Protein AF-A0A915Q5P4-F1 (afdb_monomer)

Sequence (184 aa):
MSKKKRRGNNCIEGIVNKADTLFQEIQCLAFVDLERQLRKSVKLKDDQKICDFCVELGDEYRRIGDLHEALNYYRKGAKLAEKLEIFENAVFIHRAIAEILVNPSIQKNAEALQHGKKYLEAANGSGKIHFIQLAYHVLGWLHLQIYLNSNAKEEGLLEKAKQWCEKSLIYLSKHALDIDCDKE

InterPro domains:
  IPR011990 Tetratricopeptide-like helical domain superfamily [G3DSA:1.25.40.10] (29-180)
  IPR011990 Tetratricopeptide-like helical domain superfamily [SSF48452] (32-171)

Structure (mmCIF, N/CA/C/O backbone):
data_AF-A0A915Q5P4-F1
#
_entry.id   AF-A0A915Q5P4-F1
#
loop_
_atom_site.group_PDB
_atom_site.id
_atom_site.type_symbol
_atom_site.label_atom_id
_atom_site.label_alt_id
_atom_site.label_comp_id
_atom_site.label_asym_id
_atom_site.label_entity_id
_atom_site.label_seq_id
_atom_site.pdbx_PDB_ins_code
_atom_site.Cartn_x
_atom_site.Cartn_y
_atom_site.Cartn_z
_atom_site.occupancy
_atom_site.B_iso_or_equiv
_atom_site.auth_seq_id
_atom_site.auth_comp_id
_atom_site.auth_asym_id
_atom_site.auth_atom_id
_atom_site.pdbx_PDB_model_num
ATOM 1 N N . MET A 1 1 ? 6.187 -47.596 -30.669 1.00 41.34 1 MET A N 1
ATOM 2 C CA . MET A 1 1 ? 5.465 -47.083 -29.478 1.00 41.34 1 MET A CA 1
ATOM 3 C C . MET A 1 1 ? 5.639 -45.565 -29.362 1.00 41.34 1 MET A C 1
ATOM 5 O O . MET A 1 1 ? 6.655 -45.157 -28.834 1.00 41.34 1 MET A O 1
ATOM 9 N N . SER A 1 2 ? 4.721 -44.716 -29.862 1.00 49.00 2 SER A N 1
ATOM 10 C CA . SER A 1 2 ? 4.661 -43.282 -29.460 1.00 49.00 2 SER A CA 1
ATOM 11 C C . SER A 1 2 ? 3.385 -42.541 -29.928 1.00 49.00 2 SER A C 1
ATOM 13 O O . SER A 1 2 ? 3.448 -41.463 -30.509 1.00 49.00 2 SER A O 1
ATOM 15 N N . LYS A 1 3 ? 2.186 -43.115 -29.733 1.00 45.88 3 LYS A N 1
ATOM 16 C CA . LYS A 1 3 ? 0.905 -42.425 -30.049 1.00 45.88 3 LYS A CA 1
ATOM 17 C C . LYS A 1 3 ? 0.005 -42.148 -28.835 1.00 45.88 3 LYS A C 1
ATOM 19 O O . LYS A 1 3 ? -0.985 -41.440 -28.970 1.00 45.88 3 LYS A O 1
ATOM 24 N N . LYS A 1 4 ? 0.361 -42.633 -27.637 1.00 45.16 4 LYS A N 1
ATOM 25 C CA . LYS A 1 4 ? -0.445 -42.441 -26.413 1.00 45.16 4 LYS A CA 1
ATOM 26 C C . LYS A 1 4 ? -0.162 -41.135 -25.651 1.00 45.16 4 LYS A C 1
ATOM 28 O O . LYS A 1 4 ? -0.993 -40.742 -24.847 1.00 45.16 4 LYS A O 1
ATOM 33 N N . LYS A 1 5 ? 0.943 -40.427 -25.933 1.00 45.41 5 LYS A N 1
ATOM 34 C CA . LYS A 1 5 ? 1.342 -39.214 -25.184 1.00 45.41 5 LYS A CA 1
ATOM 35 C C . LYS A 1 5 ? 0.719 -37.903 -25.705 1.00 45.41 5 LYS A C 1
ATOM 37 O O . LYS A 1 5 ? 0.629 -36.946 -24.956 1.00 45.41 5 LYS A O 1
ATOM 42 N N . ARG A 1 6 ? 0.236 -37.861 -26.959 1.00 47.41 6 ARG A N 1
ATOM 43 C CA . ARG A 1 6 ? -0.345 -36.643 -27.577 1.00 47.41 6 ARG A CA 1
ATOM 44 C C . ARG A 1 6 ? -1.822 -36.389 -27.244 1.00 47.41 6 ARG A C 1
ATOM 46 O O . ARG A 1 6 ? -2.244 -35.245 -27.253 1.00 47.41 6 ARG A O 1
ATOM 53 N N . ARG A 1 7 ? -2.611 -37.428 -26.938 1.00 48.44 7 ARG A N 1
ATOM 54 C CA . ARG A 1 7 ? -4.044 -37.260 -26.615 1.00 48.44 7 ARG A CA 1
ATOM 55 C C . ARG A 1 7 ? -4.287 -36.670 -25.220 1.00 48.44 7 ARG A C 1
ATOM 57 O O . ARG A 1 7 ? -5.272 -35.971 -25.047 1.00 48.44 7 ARG A O 1
ATOM 64 N N . GLY A 1 8 ? -3.392 -36.922 -24.261 1.00 48.59 8 GLY A N 1
ATOM 65 C CA . GLY A 1 8 ? -3.480 -36.348 -22.912 1.00 48.59 8 GLY A CA 1
ATOM 66 C C . GLY A 1 8 ? -3.213 -34.840 -22.884 1.00 48.59 8 GLY A C 1
ATOM 67 O O . GLY A 1 8 ? -3.947 -34.115 -22.224 1.00 48.59 8 GLY A O 1
ATOM 68 N N . ASN A 1 9 ? -2.236 -34.362 -23.664 1.00 55.59 9 ASN A N 1
ATOM 69 C CA . ASN A 1 9 ? -1.881 -32.938 -23.702 1.00 55.59 9 ASN A CA 1
ATOM 70 C C . ASN A 1 9 ? -3.000 -32.061 -24.290 1.00 55.59 9 ASN A C 1
ATOM 72 O O . ASN A 1 9 ? -3.325 -31.044 -23.693 1.00 55.59 9 ASN A O 1
ATOM 76 N N . ASN A 1 10 ? -3.663 -32.492 -25.371 1.00 60.56 10 ASN A N 1
ATOM 77 C CA . ASN A 1 10 ? -4.747 -31.708 -25.984 1.00 60.56 10 ASN A CA 1
ATOM 78 C C . ASN A 1 10 ? -5.990 -31.566 -25.082 1.00 60.56 10 ASN A C 1
ATOM 80 O O . ASN A 1 10 ? -6.704 -30.571 -25.176 1.00 60.56 10 ASN A O 1
ATOM 84 N N . CYS A 1 11 ? -6.281 -32.550 -24.221 1.00 67.31 11 CYS A N 1
ATOM 85 C CA . CYS A 1 11 ? -7.391 -32.442 -23.267 1.00 67.31 11 CYS A CA 1
ATOM 86 C C . CYS A 1 11 ? -7.061 -31.492 -22.111 1.00 67.31 11 CYS A C 1
ATOM 88 O O . CYS A 1 11 ? -7.930 -30.737 -21.689 1.00 67.31 11 CYS A O 1
ATOM 90 N N . ILE A 1 12 ? -5.819 -31.515 -21.617 1.00 71.75 12 ILE A N 1
ATOM 91 C CA . ILE A 1 12 ? -5.372 -30.620 -20.543 1.00 71.75 12 ILE A CA 1
ATOM 92 C C . ILE A 1 12 ? -5.325 -29.173 -21.049 1.00 71.75 12 ILE A C 1
ATOM 94 O O . ILE A 1 12 ? -5.889 -28.301 -20.399 1.00 71.75 12 IL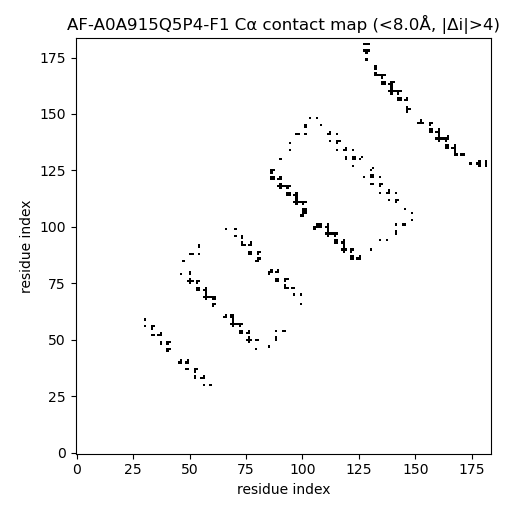E A O 1
ATOM 98 N N . GLU A 1 13 ? -4.764 -28.925 -22.237 1.00 73.00 13 GLU A N 1
ATOM 99 C CA . GLU A 1 13 ? -4.770 -27.594 -22.871 1.00 73.00 13 GLU A CA 1
ATOM 100 C C . GLU A 1 13 ? -6.193 -27.063 -23.093 1.00 73.00 13 GLU A C 1
ATOM 102 O O . GLU A 1 13 ? -6.467 -25.896 -22.828 1.00 73.00 13 GLU A O 1
ATOM 107 N N . GLY A 1 14 ? -7.133 -27.916 -23.515 1.00 73.81 14 GLY A N 1
ATOM 108 C CA . GLY A 1 14 ? -8.536 -27.523 -23.676 1.00 73.81 14 GLY A CA 1
ATOM 109 C C . GLY A 1 14 ? -9.231 -27.144 -22.361 1.00 73.81 14 GLY A C 1
ATOM 110 O O . GLY A 1 14 ? -10.060 -26.236 -22.352 1.00 73.81 14 GLY A O 1
ATOM 111 N N . ILE A 1 15 ? -8.894 -27.810 -21.252 1.00 80.06 15 ILE A N 1
ATOM 112 C CA . ILE A 1 15 ? -9.423 -27.479 -19.919 1.00 80.06 15 ILE A CA 1
ATOM 113 C C . ILE A 1 15 ? -8.808 -26.175 -19.406 1.00 80.06 15 ILE A C 1
ATOM 115 O O . ILE A 1 15 ? -9.551 -25.329 -18.919 1.00 80.06 15 ILE A O 1
ATOM 119 N N . VAL A 1 16 ? -7.491 -25.995 -19.554 1.00 77.69 16 VAL A N 1
ATOM 120 C CA . VAL A 1 16 ? -6.781 -24.767 -19.154 1.00 77.69 16 VAL A CA 1
ATOM 121 C C . VAL A 1 16 ? -7.339 -23.561 -19.906 1.00 77.69 16 VAL A C 1
ATOM 123 O O . VAL A 1 16 ? -7.820 -22.634 -19.272 1.00 77.69 16 VAL A O 1
ATOM 126 N N . ASN A 1 17 ? -7.441 -23.629 -21.236 1.00 77.62 17 ASN A N 1
ATOM 127 C CA . ASN A 1 17 ? -7.989 -22.527 -22.036 1.00 77.62 17 ASN A CA 1
ATOM 128 C C . ASN A 1 17 ? -9.435 -22.176 -21.651 1.00 77.62 17 ASN A C 1
ATOM 130 O O . ASN A 1 17 ? -9.827 -21.010 -21.649 1.00 77.62 17 ASN A O 1
ATOM 134 N N . LYS A 1 18 ? -10.253 -23.184 -21.323 1.00 79.94 18 LYS A N 1
ATOM 135 C CA . LYS A 1 18 ? -11.639 -22.963 -20.897 1.00 79.94 18 LYS A CA 1
ATOM 136 C C . LYS A 1 18 ? -11.718 -22.368 -19.488 1.00 79.94 18 LYS A C 1
ATOM 138 O O . LYS A 1 18 ? -12.589 -21.537 -19.245 1.00 79.94 18 LYS A O 1
ATOM 143 N N . ALA A 1 19 ? -10.822 -22.768 -18.588 1.00 75.94 19 ALA A N 1
ATOM 144 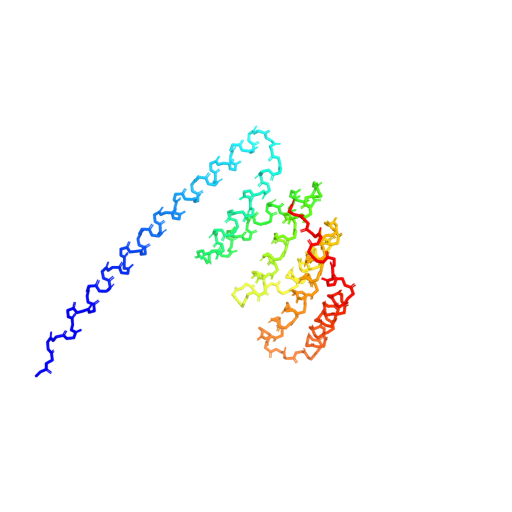C CA . ALA A 1 19 ? -10.688 -22.170 -17.265 1.00 75.94 19 ALA A CA 1
ATOM 145 C C . ALA A 1 19 ? -10.207 -20.714 -17.356 1.00 75.94 19 ALA A C 1
ATOM 147 O O . ALA A 1 19 ? -10.792 -19.858 -16.702 1.00 75.94 19 ALA A O 1
ATOM 148 N N . ASP A 1 20 ? -9.238 -20.421 -18.226 1.00 78.81 20 ASP A N 1
ATOM 149 C CA . ASP A 1 20 ? -8.736 -19.065 -18.476 1.00 78.81 20 ASP A CA 1
ATOM 150 C C . ASP A 1 20 ? -9.829 -18.158 -19.052 1.00 78.81 20 ASP A C 1
ATOM 152 O O . ASP A 1 20 ? -9.994 -17.021 -18.614 1.00 78.81 20 ASP A O 1
ATOM 156 N N . THR A 1 21 ? -10.633 -18.677 -19.986 1.00 77.19 21 THR A N 1
ATOM 157 C CA . THR A 1 21 ? -11.768 -17.936 -20.561 1.00 77.19 21 THR A CA 1
ATOM 158 C C . THR A 1 21 ? -12.823 -17.634 -19.494 1.00 77.19 21 THR A C 1
ATOM 160 O O . THR A 1 21 ? -13.264 -16.497 -19.363 1.00 77.19 21 THR A O 1
ATOM 163 N N . LEU A 1 22 ? -13.195 -18.630 -18.681 1.00 78.25 22 LEU A N 1
ATOM 164 C CA . LEU A 1 22 ? -14.165 -18.443 -17.599 1.00 78.25 22 LEU A CA 1
ATOM 165 C C . LEU A 1 22 ? -13.644 -17.469 -16.531 1.00 78.25 22 LEU A C 1
ATOM 167 O O . LEU A 1 22 ? -14.399 -16.654 -16.008 1.00 78.25 22 LEU A O 1
ATOM 171 N N . PHE A 1 23 ? -12.349 -17.533 -16.221 1.00 78.25 23 PHE A N 1
ATOM 172 C CA . PHE A 1 23 ? -11.693 -16.606 -15.307 1.00 78.25 23 PHE A CA 1
ATOM 173 C C . PHE A 1 23 ? -11.749 -15.168 -15.839 1.00 78.25 23 PHE A C 1
ATOM 175 O O . PHE A 1 23 ? -12.145 -14.263 -15.106 1.00 78.25 23 PHE A O 1
ATOM 182 N N . GLN A 1 24 ? -11.452 -14.962 -17.126 1.00 75.69 24 GLN A N 1
ATOM 183 C CA . GLN A 1 24 ? -11.570 -13.655 -17.781 1.00 75.69 24 GLN A CA 1
ATOM 184 C C . GLN A 1 24 ? -13.010 -13.122 -17.782 1.00 75.69 24 GLN A C 1
ATOM 186 O O . GLN A 1 24 ? -13.221 -11.936 -17.533 1.00 75.69 24 GLN A O 1
ATOM 191 N N . GLU A 1 25 ? -14.009 -13.977 -18.017 1.00 76.69 25 GLU A N 1
ATOM 192 C CA . GLU A 1 25 ? -15.427 -13.594 -17.976 1.00 76.69 25 GLU A CA 1
ATOM 193 C C . GLU A 1 25 ? -15.868 -13.162 -16.571 1.00 76.69 25 GLU A C 1
ATOM 195 O O . GLU A 1 25 ? -16.473 -12.099 -16.408 1.00 76.69 25 GLU A O 1
ATOM 200 N N . ILE A 1 26 ? -15.528 -13.950 -15.545 1.00 78.69 26 ILE A N 1
ATOM 201 C CA . ILE A 1 26 ? -15.833 -13.626 -14.143 1.00 78.69 26 ILE A CA 1
ATOM 202 C C . ILE A 1 26 ? -15.154 -12.315 -13.744 1.00 78.69 26 ILE A C 1
ATOM 204 O O . ILE A 1 26 ? -15.779 -11.458 -13.117 1.00 78.69 26 ILE A O 1
ATOM 208 N N . GLN A 1 27 ? -13.898 -12.126 -14.144 1.00 78.94 27 GLN A N 1
ATOM 209 C CA . GLN A 1 27 ? -13.156 -10.913 -13.836 1.00 78.94 27 GLN A CA 1
ATOM 210 C C . GLN A 1 27 ? -13.747 -9.683 -14.539 1.00 78.94 27 GLN A C 1
ATOM 212 O O . GLN A 1 27 ? -13.908 -8.638 -13.913 1.00 78.94 27 GLN A O 1
ATOM 217 N N . CYS A 1 28 ? -14.162 -9.808 -15.804 1.00 80.81 28 CYS A N 1
ATOM 218 C CA . CYS A 1 28 ? -14.855 -8.740 -16.527 1.00 80.81 28 CYS A CA 1
ATOM 219 C C . CYS A 1 28 ? -16.156 -8.321 -15.822 1.00 80.81 28 CYS A C 1
ATOM 221 O O . CYS A 1 28 ? -16.426 -7.128 -15.669 1.00 80.81 28 CYS A O 1
ATOM 223 N N . LEU A 1 29 ? -16.936 -9.288 -15.327 1.00 84.81 29 LEU A N 1
ATOM 224 C CA . LEU A 1 29 ? -18.151 -9.011 -14.558 1.00 84.81 29 LEU A CA 1
ATOM 225 C C . LEU A 1 29 ? -17.851 -8.286 -13.239 1.00 84.81 29 LEU A C 1
ATOM 227 O O . LEU A 1 29 ? -18.563 -7.337 -12.905 1.00 84.81 29 LEU A O 1
ATOM 231 N N . ALA A 1 30 ? -16.794 -8.687 -12.525 1.00 84.94 30 ALA A N 1
ATOM 232 C CA . ALA A 1 30 ? -16.366 -8.027 -11.292 1.00 84.94 30 ALA A CA 1
ATOM 233 C C . ALA A 1 30 ? -15.985 -6.557 -11.540 1.00 84.94 30 ALA A C 1
ATOM 235 O O . ALA A 1 30 ? -16.493 -5.670 -10.857 1.00 84.94 30 ALA A O 1
ATOM 236 N N . PHE A 1 31 ? -15.187 -6.276 -12.578 1.00 89.12 31 PHE A N 1
ATOM 237 C CA . PHE A 1 31 ? -14.838 -4.905 -12.971 1.00 89.12 31 PHE A CA 1
ATOM 238 C C . PHE A 1 31 ? -16.074 -4.046 -13.258 1.00 89.12 31 PHE A C 1
ATOM 240 O O . PHE A 1 31 ? -16.215 -2.946 -12.720 1.00 89.12 31 PHE A O 1
ATOM 247 N N . VAL A 1 32 ? -16.993 -4.551 -14.089 1.00 90.44 32 VAL A N 1
ATOM 248 C CA . VAL A 1 32 ? -18.209 -3.818 -14.473 1.00 90.44 32 VAL A CA 1
ATOM 249 C C . VAL A 1 32 ? -19.079 -3.509 -13.256 1.00 90.44 32 VAL A C 1
ATOM 251 O O . VAL A 1 32 ? -19.660 -2.418 -13.170 1.00 90.44 32 VAL A O 1
ATOM 254 N N . ASP A 1 33 ? -19.178 -4.447 -12.314 1.00 93.81 33 ASP A N 1
ATOM 255 C CA . ASP A 1 33 ? -19.934 -4.231 -11.091 1.00 93.81 33 ASP A CA 1
ATOM 256 C C . ASP A 1 33 ? -19.275 -3.188 -10.182 1.00 93.81 33 ASP A C 1
ATOM 258 O O . ASP A 1 33 ? -19.943 -2.228 -9.793 1.00 93.81 33 ASP A O 1
ATOM 262 N N . LEU A 1 34 ? -17.969 -3.295 -9.925 1.00 95.38 34 LEU A N 1
ATOM 263 C CA . LEU A 1 34 ? -17.223 -2.327 -9.115 1.00 95.38 34 LEU A CA 1
ATOM 264 C C . LEU A 1 34 ? -17.333 -0.905 -9.671 1.00 95.38 34 LEU A C 1
ATOM 266 O O . LEU A 1 34 ? -17.640 0.035 -8.937 1.00 95.38 34 LEU A O 1
ATOM 270 N N . GLU A 1 35 ? -17.188 -0.725 -10.985 1.00 94.38 35 GLU A N 1
ATOM 271 C CA . GLU A 1 35 ? -17.374 0.590 -11.598 1.00 94.38 35 GLU A CA 1
ATOM 272 C C . GLU A 1 35 ? -18.810 1.112 -11.458 1.00 94.38 35 GLU A C 1
ATOM 274 O O . GLU A 1 35 ? -19.046 2.312 -11.273 1.00 94.38 35 GLU A O 1
ATOM 279 N N . ARG A 1 36 ? -19.805 0.226 -11.581 1.00 96.50 36 ARG A N 1
ATOM 280 C CA . ARG A 1 36 ? -21.214 0.584 -11.389 1.00 96.50 36 ARG A CA 1
ATOM 281 C C . ARG A 1 36 ? -21.461 1.029 -9.951 1.00 96.50 36 ARG A C 1
ATOM 283 O O . ARG A 1 36 ? -22.154 2.032 -9.755 1.00 96.50 36 ARG A O 1
ATOM 290 N N . GLN A 1 37 ? -20.904 0.317 -8.975 1.00 97.12 37 GLN A N 1
ATOM 291 C CA . GLN A 1 37 ? -21.013 0.657 -7.561 1.00 97.12 37 GLN A CA 1
ATOM 292 C C . GLN A 1 37 ? -20.298 1.978 -7.251 1.00 97.12 37 GLN A C 1
ATOM 294 O O . GLN A 1 37 ? -20.916 2.865 -6.660 1.00 97.12 37 GLN A O 1
ATOM 299 N N . LEU A 1 38 ? -19.089 2.192 -7.779 1.00 96.56 38 LEU A N 1
ATOM 300 C CA . LEU A 1 38 ? -18.373 3.466 -7.689 1.00 96.56 38 LEU A CA 1
ATOM 301 C C . LEU A 1 38 ? -19.211 4.628 -8.240 1.00 96.56 38 LEU A C 1
ATOM 303 O O . LEU A 1 38 ? -19.417 5.629 -7.554 1.00 96.56 38 LEU A O 1
ATOM 307 N N . ARG A 1 39 ? -19.772 4.493 -9.451 1.00 96.62 39 ARG A N 1
ATOM 308 C CA . ARG A 1 39 ? -20.647 5.521 -10.050 1.00 96.62 39 ARG A CA 1
ATOM 309 C C . ARG A 1 39 ? -21.870 5.818 -9.183 1.00 96.62 39 ARG A C 1
ATOM 311 O O . ARG A 1 39 ? -22.308 6.968 -9.115 1.00 96.62 39 ARG A O 1
ATOM 318 N N . LYS A 1 40 ? -22.445 4.799 -8.539 1.00 97.81 40 LYS A N 1
ATOM 319 C CA . LYS A 1 40 ? -23.568 4.968 -7.610 1.00 97.81 40 LYS A CA 1
ATOM 320 C C . LYS A 1 40 ? -23.131 5.734 -6.359 1.00 97.81 40 LYS A C 1
ATOM 322 O O . LYS A 1 40 ? -23.801 6.701 -6.009 1.00 97.81 40 LYS A O 1
ATOM 327 N N . SER A 1 41 ? -22.009 5.369 -5.742 1.00 96.94 41 SER A N 1
ATOM 328 C CA . SER A 1 41 ? -21.470 6.055 -4.559 1.00 96.94 41 SER A CA 1
ATOM 329 C C . SER A 1 41 ? -21.113 7.512 -4.844 1.00 96.94 41 SER A C 1
ATOM 331 O O . SER A 1 41 ? -21.458 8.378 -4.049 1.00 96.94 41 SER A O 1
ATOM 333 N N . VAL A 1 42 ? -20.557 7.816 -6.025 1.00 96.06 42 VAL A N 1
ATOM 334 C CA . VAL A 1 42 ? -20.315 9.201 -6.480 1.00 96.06 42 VAL A CA 1
ATOM 335 C C . VAL A 1 42 ? -21.609 10.016 -6.526 1.00 96.06 42 VAL A C 1
ATOM 337 O O . VAL A 1 42 ? -21.644 11.144 -6.039 1.00 96.06 42 VAL A O 1
ATOM 340 N N . LYS A 1 43 ? -22.701 9.457 -7.066 1.00 96.81 43 LYS A N 1
ATOM 341 C CA . LYS A 1 43 ? -24.008 10.142 -7.088 1.00 96.81 43 LYS A CA 1
ATOM 342 C C . LYS A 1 43 ? -24.567 10.374 -5.685 1.00 96.81 43 LYS A C 1
ATOM 344 O O . LYS A 1 43 ? -25.224 11.386 -5.458 1.00 96.81 43 LYS A O 1
ATOM 349 N N . LEU A 1 44 ? -24.313 9.440 -4.772 1.00 97.19 44 LEU A N 1
ATOM 350 C CA . LEU A 1 44 ? -24.740 9.514 -3.376 1.00 97.19 44 LEU A CA 1
ATOM 351 C C . LEU A 1 44 ? -23.796 10.351 -2.498 1.00 97.19 44 LEU A C 1
ATOM 353 O O . LEU A 1 44 ? -24.157 10.635 -1.361 1.00 97.19 44 LEU A O 1
ATOM 357 N N . LYS A 1 45 ? -22.633 10.768 -3.023 1.00 95.38 45 LYS A N 1
ATOM 358 C CA . LYS A 1 45 ? -21.553 11.434 -2.276 1.00 95.38 45 LYS A CA 1
ATOM 359 C C . LYS A 1 45 ? -21.099 10.628 -1.049 1.00 95.38 45 LYS A C 1
ATOM 361 O O . LYS A 1 45 ? -20.806 11.190 0.001 1.00 95.38 45 LYS A O 1
ATOM 366 N N . ASP A 1 46 ? -21.086 9.304 -1.187 1.00 96.12 46 ASP A N 1
ATOM 367 C CA . ASP A 1 46 ? -20.604 8.377 -0.161 1.00 96.12 46 ASP A CA 1
ATOM 368 C C . ASP A 1 46 ? -19.083 8.238 -0.303 1.00 96.12 46 ASP A C 1
ATOM 370 O O . ASP A 1 46 ? -18.583 7.320 -0.956 1.00 96.12 46 ASP A O 1
ATOM 374 N N . ASP A 1 47 ? -18.352 9.225 0.221 1.00 93.94 47 ASP A N 1
ATOM 375 C CA . ASP A 1 47 ? -16.906 9.347 0.021 1.00 93.94 47 ASP A CA 1
ATOM 376 C C . ASP A 1 47 ? -16.115 8.153 0.584 1.00 93.94 47 ASP A C 1
ATOM 378 O O . ASP A 1 47 ? -15.111 7.759 -0.012 1.00 93.94 47 ASP A O 1
ATOM 382 N N . GLN A 1 48 ? -16.594 7.521 1.662 1.00 93.88 48 GLN A N 1
ATOM 383 C CA . GLN A 1 48 ? -15.986 6.298 2.192 1.00 93.88 48 GLN A CA 1
ATOM 384 C C . GLN A 1 48 ? -16.043 5.180 1.146 1.00 93.88 48 GLN A C 1
ATOM 386 O O . GLN A 1 48 ? -15.002 4.674 0.731 1.00 93.88 48 GLN A O 1
ATOM 391 N N . LYS A 1 49 ? -17.232 4.882 0.604 1.00 96.31 49 LYS A N 1
ATOM 392 C CA . LYS A 1 49 ? -17.364 3.845 -0.433 1.00 96.31 49 LYS A CA 1
ATOM 393 C C . LYS A 1 49 ? -16.661 4.198 -1.730 1.00 96.31 49 LYS A C 1
ATOM 395 O O . LYS A 1 49 ? -16.200 3.311 -2.440 1.00 96.31 49 LYS A O 1
ATOM 400 N N . ILE A 1 50 ? -16.603 5.480 -2.089 1.00 96.56 50 ILE A N 1
ATOM 401 C CA . ILE A 1 50 ? -15.807 5.918 -3.242 1.00 96.56 50 ILE A CA 1
ATOM 402 C C . ILE A 1 50 ? -14.341 5.536 -3.022 1.00 96.56 50 ILE A C 1
ATOM 404 O O . ILE A 1 50 ? -13.703 5.044 -3.954 1.00 96.56 50 ILE A O 1
ATOM 408 N N . CYS A 1 51 ? -13.819 5.740 -1.810 1.00 96.62 51 CYS A N 1
ATOM 409 C CA . CYS A 1 51 ? -12.466 5.340 -1.457 1.00 96.62 51 CYS A CA 1
ATOM 410 C C . CYS A 1 51 ? -12.296 3.816 -1.522 1.00 96.62 51 CYS A C 1
ATOM 412 O O . CYS A 1 51 ? -11.385 3.356 -2.210 1.00 96.62 51 CYS A O 1
ATOM 414 N N . ASP A 1 52 ? -13.199 3.051 -0.901 1.00 96.94 52 ASP A N 1
ATOM 415 C CA . ASP A 1 52 ? -13.176 1.580 -0.887 1.00 96.94 52 ASP A CA 1
ATOM 416 C C . ASP A 1 52 ? -13.146 1.010 -2.314 1.00 96.94 52 ASP A C 1
ATOM 418 O O . ASP A 1 52 ? -12.228 0.275 -2.680 1.00 96.94 52 ASP A O 1
ATOM 422 N N . PHE A 1 53 ? -14.054 1.460 -3.188 1.00 97.62 53 PHE A N 1
ATOM 423 C CA . PHE A 1 53 ? -14.086 1.004 -4.580 1.00 97.62 53 PHE A CA 1
ATOM 424 C C . PHE A 1 53 ? -12.863 1.437 -5.394 1.00 97.62 53 PHE A C 1
ATOM 426 O O . PHE A 1 53 ? -12.489 0.748 -6.343 1.00 97.62 53 PHE A O 1
ATOM 433 N N . CYS A 1 54 ? -12.209 2.553 -5.053 1.00 97.81 54 CYS A N 1
ATOM 434 C CA . CYS A 1 54 ? -10.930 2.902 -5.674 1.00 97.81 54 CYS A CA 1
ATOM 435 C C . CYS A 1 54 ? -9.817 1.921 -5.280 1.00 97.81 54 CYS A C 1
ATOM 437 O O . CYS A 1 54 ? -8.963 1.626 -6.115 1.00 97.81 54 CYS A O 1
ATOM 439 N N . VAL A 1 55 ? -9.813 1.417 -4.041 1.00 97.69 55 VAL A N 1
ATOM 440 C CA . VAL A 1 55 ? -8.863 0.378 -3.610 1.00 97.69 55 VAL A CA 1
ATOM 441 C C . VAL A 1 55 ? -9.134 -0.921 -4.356 1.00 97.69 55 VAL A C 1
ATOM 443 O O . VAL A 1 55 ? -8.223 -1.454 -4.985 1.00 97.69 55 VAL A O 1
ATOM 446 N N . GLU A 1 56 ? -10.388 -1.376 -4.361 1.00 97.06 56 GLU A N 1
ATOM 447 C CA . GLU A 1 56 ? -10.782 -2.644 -4.984 1.00 97.06 56 GLU A CA 1
ATOM 448 C C . GLU A 1 56 ? -10.507 -2.663 -6.493 1.00 97.06 56 GLU A C 1
ATOM 450 O O . GLU A 1 56 ? -9.918 -3.617 -7.004 1.00 97.06 56 GLU A O 1
ATOM 455 N N . LEU A 1 57 ? -10.851 -1.587 -7.213 1.00 97.31 57 LEU A N 1
ATOM 456 C CA . LEU A 1 57 ? -10.522 -1.462 -8.637 1.00 97.31 57 LEU A CA 1
ATOM 457 C C . LEU A 1 57 ? -9.009 -1.422 -8.863 1.00 97.31 57 LEU A C 1
ATOM 459 O O . LEU A 1 57 ? -8.517 -2.063 -9.789 1.00 97.31 57 LEU A O 1
ATOM 463 N N . GLY A 1 58 ? -8.263 -0.709 -8.013 1.00 97.56 58 GLY A N 1
ATOM 464 C CA . GLY A 1 58 ? -6.803 -0.698 -8.067 1.00 97.56 58 GLY A CA 1
ATOM 465 C C . GLY A 1 58 ? -6.208 -2.102 -7.922 1.00 97.56 58 GLY A C 1
ATOM 466 O O . GLY A 1 58 ? -5.334 -2.483 -8.703 1.00 97.56 58 GLY A O 1
ATOM 467 N N . ASP A 1 59 ? -6.724 -2.897 -6.980 1.00 96.56 59 ASP A N 1
ATOM 468 C CA . ASP A 1 59 ? -6.312 -4.286 -6.774 1.00 96.56 59 ASP A CA 1
ATOM 469 C C . ASP A 1 59 ? -6.677 -5.188 -7.959 1.00 96.56 59 ASP A C 1
ATOM 471 O O . ASP A 1 59 ? -5.869 -6.034 -8.345 1.00 96.56 59 ASP A O 1
ATOM 475 N N . GLU A 1 60 ? -7.848 -5.000 -8.576 1.00 94.94 60 GLU A N 1
ATOM 476 C CA . GLU A 1 60 ? -8.225 -5.746 -9.782 1.00 94.94 60 GLU A CA 1
ATOM 477 C C . GLU A 1 60 ? -7.307 -5.436 -10.968 1.00 94.94 60 GLU A C 1
ATOM 479 O O . GLU A 1 60 ? -6.791 -6.360 -11.602 1.00 94.94 60 GLU A O 1
ATOM 484 N N . TYR A 1 61 ? -7.020 -4.158 -11.237 1.00 95.31 61 TYR A N 1
ATOM 485 C CA . TYR A 1 61 ? -6.073 -3.785 -12.293 1.00 95.31 61 TYR A CA 1
ATOM 486 C C . TYR A 1 61 ? -4.664 -4.312 -12.007 1.00 95.31 61 TYR A C 1
ATOM 488 O O . TYR A 1 61 ? -3.987 -4.817 -12.907 1.00 95.31 61 TYR A O 1
ATOM 496 N N . ARG A 1 62 ? -4.238 -4.288 -10.737 1.00 95.44 62 ARG A N 1
ATOM 497 C CA . ARG A 1 62 ? -2.958 -4.866 -10.317 1.00 95.44 62 ARG A CA 1
ATOM 498 C C . ARG A 1 62 ? -2.913 -6.378 -10.562 1.00 95.44 62 ARG A C 1
ATOM 500 O O . ARG A 1 62 ? -1.894 -6.862 -11.049 1.00 95.44 62 ARG A O 1
ATOM 507 N N . ARG A 1 63 ? -3.996 -7.117 -10.280 1.00 92.31 63 ARG A N 1
ATOM 508 C CA . ARG A 1 63 ? -4.096 -8.573 -10.521 1.00 92.31 63 ARG A CA 1
ATOM 509 C C . ARG A 1 63 ? -3.934 -8.946 -11.993 1.00 92.31 63 ARG A C 1
ATOM 511 O O . ARG A 1 63 ? -3.279 -9.943 -12.280 1.00 92.31 63 ARG A O 1
ATOM 518 N N . ILE A 1 64 ? -4.492 -8.157 -12.912 1.00 91.44 64 ILE A N 1
ATOM 519 C CA . ILE A 1 64 ? -4.359 -8.403 -14.3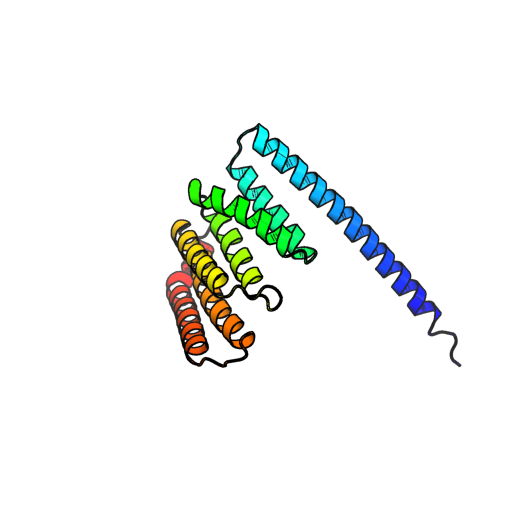61 1.00 91.44 64 ILE A CA 1
ATOM 520 C C . ILE A 1 64 ? -3.061 -7.846 -14.960 1.00 91.44 64 ILE A C 1
ATOM 522 O O . ILE A 1 64 ? -2.822 -7.990 -16.156 1.00 91.44 64 ILE A O 1
ATOM 526 N N . GLY A 1 65 ? -2.217 -7.212 -14.141 1.00 92.94 65 GLY A N 1
ATOM 527 C CA . GLY A 1 65 ? -0.929 -6.663 -14.557 1.00 92.94 65 GLY A CA 1
ATOM 528 C C . GLY A 1 65 ? -0.994 -5.272 -15.192 1.00 92.94 65 GLY A C 1
ATOM 529 O O . GLY A 1 65 ? 0.049 -4.754 -15.593 1.00 92.94 65 GLY A O 1
ATOM 530 N N . ASP A 1 66 ? -2.164 -4.628 -15.246 1.00 95.81 66 ASP A N 1
ATOM 531 C CA . ASP A 1 66 ? -2.277 -3.234 -15.685 1.00 95.81 66 ASP A CA 1
ATOM 532 C C . ASP A 1 66 ? -1.918 -2.289 -14.531 1.00 95.81 66 ASP A C 1
ATOM 534 O O . ASP A 1 66 ? -2.752 -1.726 -13.817 1.00 95.81 66 ASP A O 1
ATOM 538 N N . LEU A 1 67 ? -0.611 -2.133 -14.332 1.00 97.44 67 LEU A N 1
ATOM 539 C CA . LEU A 1 67 ? -0.062 -1.312 -13.259 1.00 97.44 67 LEU A CA 1
ATOM 540 C C . LEU A 1 67 ? -0.396 0.180 -13.425 1.00 97.44 67 LEU A C 1
ATOM 542 O O . LEU A 1 67 ? -0.409 0.915 -12.436 1.00 97.44 67 LEU A O 1
ATOM 546 N N . HIS A 1 68 ? -0.664 0.648 -14.648 1.00 97.56 68 HIS A N 1
ATOM 547 C CA . HIS A 1 68 ? -0.965 2.054 -14.905 1.00 97.56 68 HIS A CA 1
ATOM 548 C C . HIS A 1 68 ? -2.380 2.415 -14.459 1.00 97.56 68 HIS A C 1
ATOM 550 O O . HIS A 1 68 ? -2.546 3.410 -13.743 1.00 97.56 68 HIS A O 1
ATOM 556 N N . GLU A 1 69 ? -3.377 1.597 -14.802 1.00 96.88 69 GLU A N 1
ATOM 557 C CA . GLU A 1 69 ? -4.737 1.805 -14.303 1.00 96.88 69 GLU A CA 1
ATOM 558 C C . GLU A 1 69 ? -4.849 1.517 -12.805 1.00 96.88 69 GLU A C 1
ATOM 560 O O . GLU A 1 69 ? -5.510 2.274 -12.090 1.00 96.88 69 GLU A O 1
ATOM 565 N N . ALA A 1 70 ? -4.104 0.537 -12.280 1.00 98.31 70 ALA A N 1
ATOM 566 C CA . ALA A 1 70 ? -4.016 0.328 -10.835 1.00 98.31 70 ALA A CA 1
ATOM 567 C C . ALA A 1 70 ? -3.577 1.616 -10.111 1.00 98.31 70 ALA A C 1
ATOM 569 O O . ALA A 1 70 ? -4.261 2.109 -9.210 1.00 98.31 70 ALA A O 1
ATOM 570 N N . LEU A 1 71 ? -2.481 2.238 -10.567 1.00 98.69 71 LEU A N 1
ATOM 571 C CA . LEU A 1 71 ? -2.006 3.520 -10.033 1.00 98.69 71 LEU A CA 1
ATOM 572 C C . LEU A 1 71 ? -3.026 4.655 -10.202 1.00 98.69 71 LEU A C 1
ATOM 574 O O . LEU A 1 71 ? -3.087 5.540 -9.347 1.00 98.69 71 LEU A O 1
ATOM 578 N N . ASN A 1 72 ? -3.802 4.670 -11.288 1.00 98.31 72 ASN A N 1
ATOM 579 C CA . ASN A 1 72 ? -4.836 5.677 -11.524 1.00 98.31 72 ASN A CA 1
ATOM 580 C C . ASN A 1 72 ? -5.916 5.625 -10.433 1.00 98.31 72 ASN A C 1
ATOM 582 O O . ASN A 1 72 ? -6.215 6.646 -9.806 1.00 98.31 72 ASN A O 1
ATOM 586 N N . TYR A 1 73 ? -6.457 4.437 -10.160 1.00 98.38 73 TYR A N 1
ATOM 587 C CA . TYR A 1 73 ? -7.472 4.242 -9.125 1.00 98.38 73 TYR A CA 1
ATOM 588 C C . TYR A 1 73 ? -6.925 4.476 -7.719 1.00 98.38 73 TYR A C 1
ATOM 590 O O . TYR A 1 73 ? -7.503 5.268 -6.970 1.00 98.38 73 TYR A O 1
ATOM 598 N N . TYR A 1 74 ? -5.755 3.924 -7.391 1.00 98.69 74 TYR A N 1
ATOM 599 C CA . TYR A 1 74 ? -5.127 4.176 -6.096 1.00 98.69 74 TYR A CA 1
ATOM 600 C C . TYR A 1 74 ? -4.857 5.667 -5.856 1.00 98.69 74 TYR A C 1
ATOM 602 O O . TYR A 1 74 ? -5.092 6.158 -4.759 1.00 98.69 74 TYR A O 1
ATOM 610 N N . ARG A 1 75 ? -4.427 6.439 -6.865 1.00 98.56 75 ARG A N 1
ATOM 611 C CA . ARG A 1 75 ? -4.219 7.894 -6.713 1.00 98.56 75 ARG A CA 1
ATOM 612 C C . ARG A 1 75 ? -5.518 8.667 -6.498 1.00 98.56 75 ARG A C 1
ATOM 614 O O . ARG A 1 75 ? -5.499 9.678 -5.794 1.00 98.56 75 ARG A O 1
ATOM 621 N N . LYS A 1 76 ? -6.631 8.234 -7.101 1.00 97.44 76 LYS A N 1
ATOM 622 C CA . LYS A 1 76 ? -7.958 8.814 -6.829 1.00 97.44 76 LYS A CA 1
ATOM 623 C C . LYS A 1 76 ? -8.363 8.541 -5.380 1.00 97.44 76 LYS A C 1
ATOM 625 O O . LYS A 1 76 ? -8.711 9.486 -4.676 1.00 97.44 76 LYS A O 1
ATOM 630 N N . GLY A 1 77 ? -8.220 7.291 -4.932 1.00 97.94 77 GLY A N 1
ATOM 631 C CA . GLY A 1 77 ? -8.476 6.888 -3.550 1.00 97.94 77 GLY A CA 1
ATOM 632 C C . GLY A 1 77 ? -7.593 7.633 -2.547 1.00 97.94 77 GLY A C 1
ATOM 633 O O . GLY A 1 77 ? -8.113 8.171 -1.578 1.00 97.94 77 GLY A O 1
ATOM 634 N N . ALA A 1 78 ? -6.287 7.756 -2.819 1.00 98.25 78 ALA A N 1
ATOM 635 C CA . ALA A 1 78 ? -5.314 8.421 -1.947 1.00 98.25 78 ALA A CA 1
ATOM 636 C C . ALA A 1 78 ? -5.724 9.859 -1.628 1.00 98.25 78 ALA A C 1
ATOM 638 O O . ALA A 1 78 ? -5.749 10.254 -0.470 1.00 98.25 78 ALA A O 1
ATOM 639 N N . LYS A 1 79 ? -6.095 10.637 -2.655 1.00 97.19 79 LYS A N 1
ATOM 640 C CA . LYS A 1 79 ? -6.526 12.032 -2.479 1.00 97.19 79 LYS A CA 1
ATOM 641 C C . LYS A 1 79 ? -7.737 12.145 -1.559 1.00 97.19 79 LYS A C 1
ATOM 643 O O . LYS A 1 79 ? -7.841 13.109 -0.809 1.00 97.19 79 LYS A O 1
ATOM 648 N N . LEU A 1 80 ? -8.664 11.194 -1.658 1.00 97.25 80 LEU A N 1
ATOM 649 C CA . LEU A 1 80 ? -9.871 11.182 -0.845 1.00 97.25 80 LEU A CA 1
ATOM 650 C C . LEU A 1 80 ? -9.574 10.724 0.586 1.00 97.25 80 LEU A C 1
ATOM 652 O O . LEU A 1 80 ? -9.987 11.397 1.524 1.00 97.25 80 LEU A O 1
ATOM 656 N N . ALA A 1 81 ? -8.799 9.648 0.736 1.00 97.62 81 ALA A N 1
ATOM 657 C CA . ALA A 1 81 ? -8.385 9.111 2.027 1.00 97.62 81 ALA A CA 1
ATOM 658 C C . ALA A 1 81 ? -7.576 10.130 2.837 1.00 97.62 81 ALA A C 1
ATOM 660 O O . ALA A 1 81 ? -7.866 10.340 4.007 1.00 97.62 81 ALA A O 1
ATOM 661 N N . GLU A 1 82 ? -6.616 10.816 2.207 1.00 96.69 82 GLU A N 1
ATOM 662 C CA . GLU A 1 82 ? -5.824 11.877 2.842 1.00 96.69 82 GLU A CA 1
ATOM 663 C C . GLU A 1 82 ? -6.705 13.061 3.261 1.00 96.69 82 GLU A C 1
ATOM 665 O O . GLU A 1 82 ? -6.549 13.596 4.352 1.00 96.69 82 GLU A O 1
ATOM 670 N N . LYS A 1 83 ? -7.656 13.469 2.410 1.00 96.44 83 LYS A N 1
ATOM 671 C CA . LYS A 1 83 ? -8.550 14.600 2.697 1.00 96.44 83 LYS A CA 1
ATOM 672 C C . LYS A 1 83 ? -9.502 14.320 3.863 1.00 96.44 83 LYS A C 1
ATOM 674 O O . LYS A 1 83 ? -9.876 15.255 4.566 1.00 96.44 83 LYS A O 1
ATOM 679 N N . LEU A 1 84 ? -9.955 13.078 3.995 1.00 96.38 84 LEU A N 1
ATOM 680 C CA . LEU A 1 84 ? -10.977 12.665 4.959 1.00 96.38 84 LEU A CA 1
ATOM 681 C C . LEU A 1 84 ? -10.405 11.897 6.154 1.00 96.38 84 LEU A C 1
ATOM 683 O O . LEU A 1 84 ? -11.177 11.418 6.975 1.00 96.38 84 LEU A O 1
ATOM 687 N N . GLU A 1 85 ? -9.079 11.769 6.232 1.00 96.19 85 GLU A N 1
ATOM 688 C CA . GLU A 1 85 ? -8.373 11.032 7.287 1.00 96.19 85 GLU A CA 1
ATOM 689 C C . GLU A 1 85 ? -8.841 9.569 7.421 1.00 96.19 85 GLU A C 1
ATOM 691 O O . GLU A 1 85 ? -8.898 8.993 8.506 1.00 96.19 85 GLU A O 1
ATOM 696 N N . ILE A 1 86 ? -9.146 8.932 6.285 1.00 95.88 86 ILE A N 1
ATOM 697 C CA . ILE A 1 86 ? -9.523 7.514 6.216 1.00 95.88 86 ILE A CA 1
ATOM 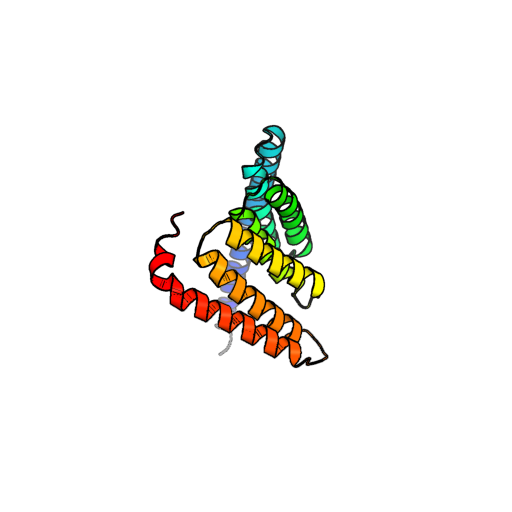698 C C . ILE A 1 86 ? -8.239 6.675 6.242 1.00 95.88 86 ILE A C 1
ATOM 700 O O . ILE A 1 86 ? -7.733 6.221 5.208 1.00 95.88 86 ILE A O 1
ATOM 704 N N . PHE A 1 87 ? -7.663 6.526 7.436 1.00 96.38 87 PHE A N 1
ATOM 705 C CA . PHE A 1 87 ? -6.321 5.968 7.615 1.00 96.38 87 PHE A CA 1
ATOM 706 C C . PHE A 1 87 ? -6.168 4.536 7.095 1.00 96.38 87 PHE A C 1
ATOM 708 O O . PHE A 1 87 ? -5.126 4.213 6.529 1.00 96.38 87 PHE A O 1
ATOM 715 N N . GLU A 1 88 ? -7.190 3.690 7.222 1.00 94.44 88 GLU A N 1
ATOM 716 C CA . GLU A 1 88 ? -7.114 2.297 6.763 1.00 94.44 88 GLU A CA 1
ATOM 717 C C . GLU A 1 88 ? -6.991 2.204 5.241 1.00 94.44 88 GLU A C 1
ATOM 719 O O . GLU A 1 88 ? -6.059 1.584 4.725 1.00 94.44 88 GLU A O 1
ATOM 724 N N . ASN A 1 89 ? -7.850 2.909 4.499 1.00 96.69 89 ASN A N 1
ATOM 725 C CA . ASN A 1 89 ? -7.720 2.998 3.048 1.00 96.69 89 ASN A CA 1
ATOM 726 C C . ASN A 1 89 ? -6.371 3.611 2.656 1.00 96.69 89 ASN A C 1
ATOM 728 O O . ASN A 1 89 ? -5.701 3.090 1.765 1.00 96.69 89 ASN A O 1
ATOM 732 N N . ALA A 1 90 ? -5.932 4.680 3.331 1.00 98.12 90 ALA A N 1
ATOM 733 C CA . ALA A 1 90 ? -4.635 5.300 3.059 1.00 98.12 90 ALA A CA 1
ATOM 734 C C . ALA A 1 90 ? -3.463 4.318 3.253 1.00 98.12 90 ALA A C 1
ATOM 736 O O . ALA A 1 90 ? -2.537 4.311 2.437 1.00 98.12 90 ALA A O 1
ATOM 737 N N . VAL A 1 91 ? -3.525 3.448 4.270 1.00 98.06 91 VAL A N 1
ATOM 738 C CA . VAL A 1 91 ? -2.554 2.368 4.500 1.00 98.06 91 VAL A CA 1
ATOM 739 C C . VAL A 1 91 ? -2.476 1.432 3.294 1.00 98.06 91 VAL A C 1
ATOM 741 O O . VAL A 1 91 ? -1.390 1.255 2.729 1.00 98.06 91 VAL A O 1
ATOM 744 N N . PHE A 1 92 ? -3.607 0.869 2.861 1.00 97.75 92 PHE A N 1
ATOM 745 C CA . PHE A 1 92 ? -3.633 -0.068 1.733 1.00 97.75 92 PHE A CA 1
ATOM 746 C C . PHE A 1 92 ? -3.163 0.594 0.434 1.00 97.75 92 PHE A C 1
ATOM 748 O O . PHE A 1 92 ? -2.324 0.051 -0.290 1.00 97.75 92 PHE A O 1
ATOM 755 N N . ILE A 1 93 ? -3.642 1.811 0.175 1.00 98.62 93 ILE A N 1
ATOM 756 C CA . ILE A 1 93 ? -3.363 2.573 -1.042 1.00 98.62 93 ILE A CA 1
ATOM 757 C C . ILE A 1 93 ? -1.885 2.936 -1.151 1.00 98.62 93 ILE A C 1
ATOM 759 O O . ILE A 1 93 ? -1.257 2.701 -2.185 1.00 98.62 93 ILE A O 1
ATOM 763 N N . HIS A 1 94 ? -1.305 3.535 -0.111 1.00 98.81 94 HIS A N 1
ATOM 764 C CA . HIS A 1 94 ? 0.078 3.998 -0.179 1.00 98.81 94 HIS A CA 1
ATOM 765 C C . HIS A 1 94 ? 1.075 2.850 -0.228 1.00 98.81 94 HIS A C 1
ATOM 767 O O . HIS A 1 94 ? 2.069 2.955 -0.952 1.00 98.81 94 HIS A O 1
ATO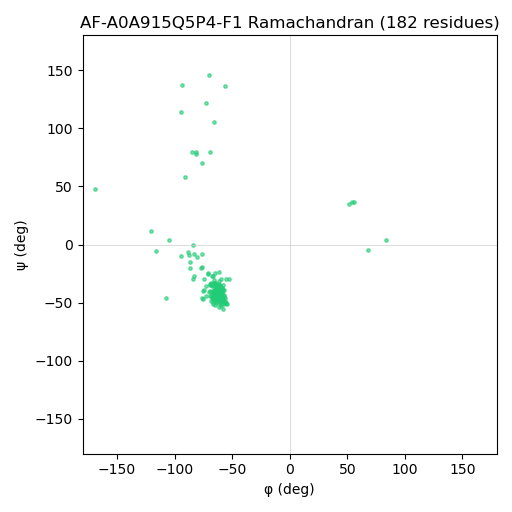M 773 N N . ARG A 1 95 ? 0.780 1.737 0.452 1.00 98.62 95 ARG A N 1
ATOM 774 C CA . ARG A 1 95 ? 1.552 0.506 0.304 1.00 98.62 95 ARG A CA 1
ATOM 775 C C . ARG A 1 95 ? 1.519 0.010 -1.144 1.00 98.62 95 ARG A C 1
ATOM 777 O O . ARG A 1 95 ? 2.580 -0.174 -1.737 1.00 98.62 95 ARG A O 1
ATOM 784 N N . ALA A 1 96 ? 0.329 -0.145 -1.729 1.00 98.62 96 ALA A N 1
ATOM 785 C CA . ALA A 1 96 ? 0.181 -0.657 -3.091 1.00 98.62 96 ALA A CA 1
ATOM 786 C C . ALA A 1 96 ? 0.867 0.245 -4.130 1.00 98.62 96 ALA A C 1
ATOM 788 O O . ALA A 1 96 ? 1.580 -0.246 -5.006 1.00 98.62 96 ALA A O 1
ATOM 789 N N . ILE A 1 97 ? 0.725 1.570 -4.007 1.00 98.81 97 ILE A N 1
ATOM 790 C CA . ILE A 1 97 ? 1.421 2.517 -4.884 1.00 98.81 97 ILE A CA 1
ATOM 791 C C . ILE A 1 97 ? 2.940 2.360 -4.748 1.00 98.81 97 ILE A C 1
ATOM 793 O O . ILE A 1 97 ? 3.625 2.272 -5.764 1.00 98.81 97 ILE A O 1
ATOM 797 N N . ALA A 1 98 ? 3.484 2.309 -3.528 1.00 98.69 98 ALA A N 1
ATOM 798 C CA . ALA A 1 98 ? 4.926 2.180 -3.331 1.00 98.69 98 ALA A CA 1
ATOM 799 C C . ALA A 1 98 ? 5.486 0.881 -3.943 1.00 98.69 98 ALA A C 1
ATOM 801 O O . ALA A 1 98 ? 6.508 0.919 -4.629 1.00 98.69 98 ALA A O 1
ATOM 802 N N . GLU A 1 99 ? 4.784 -0.241 -3.753 1.00 98.19 99 GLU A N 1
ATOM 803 C CA . GLU A 1 99 ? 5.123 -1.543 -4.343 1.00 98.19 99 GLU A CA 1
ATOM 804 C C . GLU A 1 99 ? 5.111 -1.509 -5.880 1.00 98.19 99 GLU A C 1
ATOM 806 O O . GLU A 1 99 ? 6.013 -2.051 -6.519 1.00 98.19 99 GLU A O 1
ATOM 811 N N . ILE A 1 100 ? 4.131 -0.840 -6.497 1.00 98.44 100 ILE A N 1
ATOM 812 C CA . ILE A 1 100 ? 4.079 -0.705 -7.959 1.00 98.44 100 ILE A CA 1
ATOM 813 C C . ILE A 1 100 ? 5.198 0.206 -8.469 1.00 98.44 100 ILE A C 1
ATOM 815 O O . ILE A 1 100 ? 5.846 -0.103 -9.466 1.00 98.44 100 ILE A O 1
ATOM 819 N N . LEU A 1 101 ? 5.434 1.343 -7.813 1.00 98.44 101 LEU A N 1
ATOM 820 C CA . LEU A 1 101 ? 6.392 2.339 -8.293 1.00 98.44 101 LEU A CA 1
ATOM 821 C C . LEU A 1 101 ? 7.842 1.846 -8.238 1.00 98.44 101 LEU A C 1
ATOM 823 O O . LEU A 1 101 ? 8.653 2.305 -9.043 1.00 98.44 101 LEU A O 1
ATOM 827 N N . VAL A 1 102 ? 8.165 0.920 -7.328 1.00 96.94 102 VAL A N 1
ATOM 828 C CA . VAL A 1 102 ? 9.498 0.301 -7.252 1.00 96.94 102 VAL A CA 1
ATOM 829 C C . VAL A 1 102 ? 9.699 -0.826 -8.273 1.00 96.94 102 VAL A C 1
ATOM 831 O O . VAL A 1 102 ? 10.827 -1.278 -8.460 1.00 96.94 102 VAL A O 1
ATOM 834 N N . ASN A 1 103 ? 8.638 -1.277 -8.954 1.00 95.50 103 ASN A N 1
ATOM 835 C CA . ASN A 1 103 ? 8.728 -2.313 -9.983 1.00 95.50 103 ASN A CA 1
ATOM 836 C C . ASN A 1 103 ? 9.733 -1.905 -11.084 1.00 95.50 103 ASN A C 1
ATOM 838 O O . ASN A 1 103 ? 9.672 -0.759 -11.538 1.00 95.50 103 ASN A O 1
ATOM 842 N N . PRO A 1 104 ? 10.613 -2.808 -11.565 1.00 92.94 104 PRO A N 1
ATOM 843 C CA . PRO A 1 104 ? 11.579 -2.508 -12.625 1.00 92.94 104 PRO A CA 1
ATOM 844 C C . PRO A 1 104 ? 10.989 -1.902 -13.905 1.00 92.94 104 PRO A C 1
ATOM 846 O O . PRO A 1 104 ? 11.678 -1.142 -14.578 1.00 92.94 104 PRO A O 1
ATOM 849 N N . SER A 1 105 ? 9.733 -2.208 -14.252 1.00 93.81 105 SER A N 1
ATOM 850 C CA . SER A 1 105 ? 9.077 -1.637 -15.436 1.00 93.81 105 SER A CA 1
ATOM 851 C C . SER A 1 105 ? 8.610 -0.188 -15.245 1.00 93.81 105 SER A C 1
ATOM 853 O O . SER A 1 105 ? 8.365 0.502 -16.231 1.00 93.81 105 SER A O 1
ATOM 855 N N . ILE A 1 106 ? 8.471 0.275 -13.997 1.00 95.31 106 ILE A N 1
ATOM 856 C CA . ILE A 1 106 ? 8.007 1.627 -13.646 1.00 95.31 106 ILE A CA 1
ATOM 857 C C . ILE A 1 106 ? 9.164 2.493 -13.127 1.00 95.31 106 ILE A C 1
ATOM 859 O O . ILE A 1 106 ? 9.298 3.645 -13.534 1.00 95.31 106 ILE A O 1
ATOM 863 N N . GLN A 1 107 ? 9.989 1.945 -12.230 1.00 93.00 107 GLN A N 1
ATOM 864 C CA . GLN A 1 107 ? 11.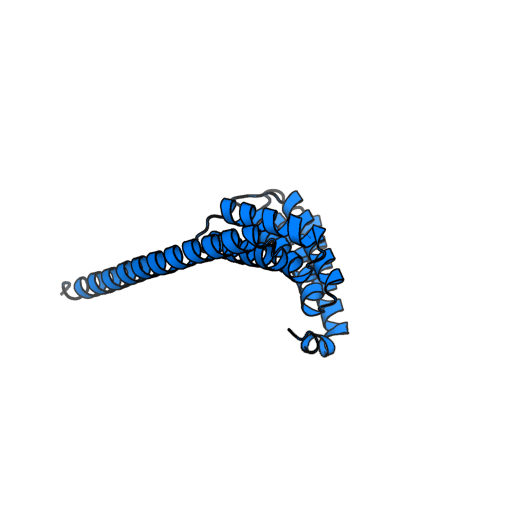246 2.500 -11.709 1.00 93.00 107 GLN A CA 1
ATOM 865 C C . GLN A 1 107 ? 11.164 3.942 -11.165 1.00 93.00 107 GLN A C 1
ATOM 867 O O . GLN A 1 107 ? 12.112 4.727 -11.231 1.00 93.00 107 GLN A O 1
ATOM 872 N N . LYS A 1 108 ? 10.032 4.304 -10.554 1.00 96.56 108 LYS A N 1
ATOM 873 C CA . LYS A 1 108 ? 9.792 5.616 -9.931 1.00 96.56 108 LYS A CA 1
ATOM 874 C C . LYS A 1 108 ? 10.195 5.611 -8.454 1.00 96.56 108 LYS A C 1
ATOM 876 O O . LYS A 1 108 ? 9.398 5.907 -7.566 1.00 96.56 108 LYS A O 1
ATOM 881 N N . ASN A 1 109 ? 11.460 5.292 -8.191 1.00 95.19 109 ASN A N 1
ATOM 882 C CA . ASN A 1 109 ? 11.989 4.998 -6.850 1.00 95.19 109 ASN A CA 1
ATOM 883 C C . ASN A 1 109 ? 11.790 6.132 -5.824 1.00 95.19 109 ASN A C 1
ATOM 885 O O . ASN A 1 109 ? 11.472 5.873 -4.664 1.00 95.19 109 ASN A O 1
ATOM 889 N N . ALA A 1 110 ? 11.944 7.394 -6.238 1.00 96.00 110 ALA A N 1
ATOM 890 C CA . ALA A 1 110 ? 11.738 8.540 -5.348 1.00 96.00 110 ALA A CA 1
ATOM 891 C C . ALA A 1 110 ? 10.266 8.680 -4.916 1.00 96.00 110 ALA A C 1
ATOM 893 O O . ALA A 1 110 ? 9.984 8.857 -3.730 1.00 96.00 110 ALA A O 1
ATOM 894 N N . GLU A 1 111 ? 9.332 8.534 -5.863 1.00 98.00 111 GLU A N 1
ATOM 895 C CA . GLU A 1 111 ? 7.892 8.526 -5.577 1.00 98.00 111 GLU A CA 1
ATOM 896 C C . GLU A 1 111 ? 7.516 7.301 -4.717 1.00 98.00 111 GLU A C 1
ATOM 898 O O . GLU A 1 111 ? 6.719 7.426 -3.788 1.00 98.00 111 GLU A O 1
ATOM 903 N N . ALA A 1 112 ? 8.130 6.135 -4.960 1.00 98.25 112 ALA A N 1
ATOM 904 C CA . ALA A 1 112 ? 7.907 4.926 -4.163 1.00 98.25 112 ALA A CA 1
ATOM 905 C C . ALA A 1 112 ? 8.257 5.142 -2.681 1.00 98.25 112 ALA A C 1
ATOM 907 O O . ALA A 1 112 ? 7.452 4.840 -1.802 1.00 98.25 112 ALA A O 1
ATOM 908 N N . LEU A 1 113 ? 9.421 5.736 -2.390 1.00 98.12 113 LEU A N 1
ATOM 909 C CA . LEU A 1 113 ? 9.822 6.064 -1.017 1.00 98.12 113 LEU A CA 1
ATOM 910 C C . LEU A 1 113 ? 8.930 7.137 -0.383 1.00 98.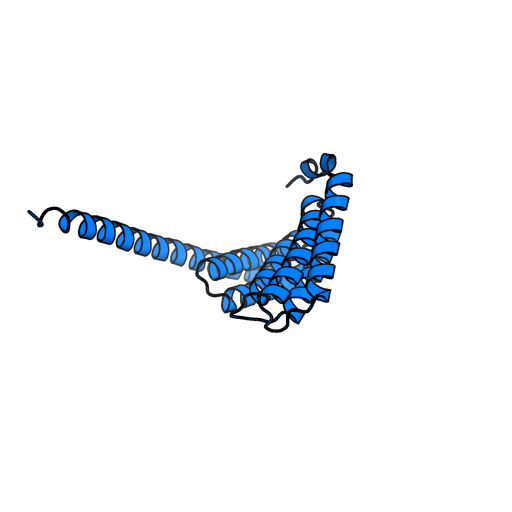12 113 LEU A C 1
ATOM 912 O O . LEU A 1 113 ? 8.677 7.083 0.820 1.00 98.12 113 LEU A O 1
ATOM 916 N N . GLN A 1 114 ? 8.438 8.102 -1.165 1.00 98.56 114 GLN A N 1
ATOM 917 C CA . GLN A 1 114 ? 7.466 9.080 -0.673 1.00 98.56 114 GLN A CA 1
ATOM 918 C C . GLN A 1 114 ? 6.166 8.391 -0.246 1.00 98.56 114 GLN A C 1
ATOM 920 O O . GLN A 1 114 ? 5.670 8.648 0.848 1.00 98.56 114 GLN A O 1
ATOM 925 N N . HIS A 1 115 ? 5.648 7.476 -1.065 1.00 98.69 115 HIS A N 1
ATOM 926 C CA . HIS A 1 115 ? 4.466 6.694 -0.718 1.00 98.69 115 HIS A CA 1
ATOM 927 C C . HIS A 1 115 ? 4.715 5.728 0.448 1.00 98.69 115 HIS A C 1
ATOM 929 O O . HIS A 1 115 ? 3.848 5.597 1.302 1.00 98.69 115 HIS A O 1
ATOM 935 N N . GLY A 1 116 ? 5.912 5.149 0.578 1.00 98.62 116 GLY A N 1
ATOM 936 C CA . GLY A 1 116 ? 6.289 4.372 1.763 1.00 98.62 116 GLY A CA 1
ATOM 937 C C . GLY A 1 116 ? 6.241 5.191 3.062 1.00 98.62 116 GLY A C 1
ATOM 938 O O . GLY A 1 116 ? 5.802 4.689 4.094 1.00 98.62 116 GLY A O 1
ATOM 939 N N . LYS A 1 117 ? 6.635 6.473 3.021 1.00 98.69 117 LYS A N 1
ATOM 940 C CA . LYS A 1 117 ? 6.504 7.380 4.177 1.00 98.69 117 LYS A CA 1
ATOM 941 C C . LYS A 1 117 ? 5.046 7.705 4.486 1.00 98.69 117 LYS A C 1
ATOM 943 O O . LYS A 1 117 ? 4.653 7.607 5.641 1.00 98.69 117 LYS A O 1
ATOM 948 N N . LYS A 1 118 ? 4.242 8.004 3.462 1.00 98.69 118 LYS A N 1
ATOM 949 C CA . LYS A 1 118 ? 2.798 8.226 3.629 1.00 98.69 118 LYS A CA 1
ATOM 950 C C . LYS A 1 118 ? 2.073 6.993 4.172 1.00 98.69 118 LYS A C 1
ATOM 952 O O . LYS A 1 118 ? 1.158 7.126 4.974 1.00 98.69 118 LYS A O 1
ATOM 957 N N . TYR A 1 119 ? 2.505 5.790 3.786 1.00 98.69 119 TYR A N 1
ATOM 958 C CA . TYR A 1 119 ? 2.018 4.550 4.386 1.00 98.69 119 TYR A CA 1
ATOM 959 C C . TYR A 1 119 ? 2.319 4.520 5.892 1.00 98.69 119 TYR A C 1
ATOM 961 O O . TYR A 1 119 ? 1.410 4.300 6.686 1.00 98.69 119 TYR A O 1
ATOM 969 N N . LEU A 1 120 ? 3.555 4.813 6.306 1.00 98.69 120 LEU A N 1
ATOM 970 C CA . LEU A 1 120 ? 3.897 4.894 7.730 1.00 98.69 120 LEU A CA 1
ATOM 971 C C . LEU A 1 120 ? 3.095 5.981 8.471 1.00 98.69 120 LEU A C 1
ATOM 973 O O . LEU A 1 120 ? 2.674 5.758 9.602 1.00 98.69 120 LEU A O 1
ATOM 977 N N . GLU A 1 121 ? 2.866 7.142 7.859 1.00 98.56 121 GLU A N 1
ATOM 978 C CA . GLU A 1 121 ? 2.029 8.211 8.424 1.00 98.56 121 GLU A CA 1
ATOM 979 C C . GLU A 1 121 ? 0.586 7.736 8.646 1.00 98.56 121 GLU A C 1
ATOM 981 O O . GLU A 1 121 ? 0.070 7.858 9.755 1.00 98.56 121 GLU A O 1
ATOM 986 N N . ALA A 1 122 ? -0.030 7.114 7.637 1.00 98.19 122 ALA A N 1
ATOM 987 C CA . ALA A 1 122 ? -1.375 6.555 7.740 1.00 98.19 122 ALA A CA 1
ATOM 988 C C . ALA A 1 122 ? -1.458 5.416 8.770 1.00 98.19 122 ALA A C 1
ATOM 990 O O . ALA A 1 122 ? -2.402 5.358 9.554 1.00 98.19 122 ALA A O 1
ATOM 991 N N . ALA A 1 123 ? -0.446 4.546 8.824 1.00 97.75 123 ALA A N 1
ATOM 992 C CA . ALA A 1 123 ? -0.364 3.478 9.813 1.00 97.75 123 ALA A CA 1
ATOM 993 C C . ALA A 1 123 ? -0.335 4.039 11.242 1.00 97.75 123 ALA A C 1
ATOM 995 O O . ALA A 1 123 ? -1.099 3.587 12.091 1.00 97.75 123 ALA A O 1
ATOM 996 N N . ASN A 1 124 ? 0.473 5.074 11.493 1.00 97.31 124 ASN A N 1
ATOM 997 C CA . ASN A 1 124 ? 0.473 5.761 12.786 1.00 97.31 124 ASN A CA 1
ATOM 998 C C . ASN A 1 124 ? -0.880 6.425 13.083 1.00 97.31 124 ASN A C 1
ATOM 1000 O O . ASN A 1 124 ? -1.354 6.334 14.211 1.00 97.31 124 ASN A O 1
ATOM 1004 N N . GLY A 1 125 ? -1.511 7.048 12.082 1.00 96.94 125 GLY A N 1
ATOM 1005 C CA . GLY A 1 125 ? -2.839 7.656 12.218 1.00 96.94 125 GLY A CA 1
ATOM 1006 C C . GLY A 1 125 ? -3.936 6.648 12.571 1.00 96.94 125 GLY A C 1
ATOM 1007 O O . GLY A 1 125 ? -4.827 6.962 13.353 1.00 96.94 125 GLY A O 1
ATOM 1008 N N . SER A 1 126 ? -3.838 5.415 12.065 1.00 95.38 126 SER A N 1
ATOM 1009 C CA . SER A 1 126 ? -4.779 4.338 12.399 1.00 95.38 126 SER A CA 1
ATOM 1010 C C . SER A 1 126 ? -4.640 3.820 13.835 1.00 95.38 126 SER A C 1
ATOM 1012 O O . SER A 1 126 ? -5.573 3.227 14.365 1.00 95.38 126 SER A O 1
ATOM 1014 N N . GLY A 1 127 ? -3.459 3.974 14.446 1.00 93.75 127 GLY A N 1
ATOM 1015 C CA . GLY A 1 127 ? -3.123 3.371 15.737 1.00 93.75 127 GLY A CA 1
ATOM 1016 C C . GLY A 1 127 ? -2.988 1.841 15.731 1.00 93.75 127 GLY A C 1
ATOM 1017 O O . GLY A 1 127 ? -2.587 1.288 16.752 1.00 93.75 127 GLY A O 1
ATOM 1018 N N . LYS A 1 128 ? -3.270 1.162 14.606 1.00 93.50 128 LYS A N 1
ATOM 1019 C CA . LYS A 1 128 ? -3.193 -0.299 14.486 1.00 93.50 128 LYS A CA 1
ATOM 1020 C C . LYS A 1 128 ? -1.732 -0.751 14.456 1.00 93.50 128 LYS A C 1
ATOM 1022 O O . LYS A 1 128 ? -0.942 -0.361 13.587 1.00 93.50 128 LYS A O 1
ATOM 1027 N N . ILE A 1 129 ? -1.368 -1.596 15.408 1.00 94.38 129 ILE A N 1
ATOM 1028 C CA . ILE A 1 129 ? 0.010 -2.019 15.676 1.00 94.38 129 ILE A CA 1
ATOM 1029 C C . ILE A 1 129 ? 0.576 -2.809 14.500 1.00 94.38 129 ILE A C 1
ATOM 1031 O O . ILE A 1 129 ? 1.711 -2.561 14.074 1.00 94.38 129 ILE A O 1
ATOM 1035 N N . HIS A 1 130 ? -0.216 -3.711 13.917 1.00 92.94 130 HIS A N 1
ATOM 1036 C CA . HIS A 1 130 ? 0.217 -4.483 12.755 1.00 92.94 130 HIS A CA 1
ATOM 1037 C C . HIS A 1 130 ? 0.494 -3.589 11.537 1.00 92.94 130 HIS A C 1
ATOM 1039 O O . HIS A 1 130 ? 1.456 -3.834 10.806 1.00 92.94 130 HIS A O 1
ATOM 1045 N N . PHE A 1 131 ? -0.274 -2.511 11.331 1.00 95.69 131 PHE A N 1
ATOM 1046 C CA . PHE A 1 131 ? -0.005 -1.567 10.245 1.00 95.69 131 PHE A CA 1
ATOM 1047 C C . PHE A 1 131 ? 1.310 -0.821 10.446 1.00 95.69 131 PHE A C 1
ATOM 1049 O O . PHE A 1 131 ? 2.075 -0.682 9.489 1.00 95.69 131 PHE A O 1
ATOM 1056 N N . ILE A 1 132 ? 1.606 -0.373 11.669 1.00 97.06 132 ILE A N 1
ATOM 1057 C CA . ILE A 1 132 ? 2.845 0.358 11.974 1.00 97.06 132 ILE A CA 1
ATOM 1058 C C . ILE A 1 132 ? 4.062 -0.559 11.810 1.00 97.06 132 ILE A C 1
ATOM 1060 O O . ILE A 1 132 ? 5.043 -0.195 11.152 1.00 97.06 132 ILE A O 1
ATOM 1064 N N . GLN A 1 133 ? 3.985 -1.780 12.346 1.00 96.19 133 GLN A N 1
ATOM 1065 C CA . GLN A 1 133 ? 5.037 -2.785 12.201 1.00 96.19 133 GLN A CA 1
ATOM 1066 C C . GLN A 1 133 ? 5.328 -3.088 10.726 1.00 96.19 133 GLN A C 1
ATOM 1068 O O . GLN A 1 133 ? 6.496 -3.099 10.306 1.00 96.19 133 GLN A O 1
ATOM 1073 N N . LEU A 1 134 ? 4.270 -3.310 9.943 1.00 96.44 134 LEU A N 1
ATOM 1074 C CA . LEU A 1 134 ? 4.368 -3.639 8.529 1.00 96.44 134 LEU A CA 1
ATOM 1075 C C . LEU A 1 134 ? 4.874 -2.454 7.700 1.00 96.44 134 LEU A C 1
ATOM 1077 O O . LEU A 1 134 ? 5.650 -2.659 6.768 1.00 96.44 134 LEU A O 1
ATOM 1081 N N . ALA A 1 135 ? 4.547 -1.215 8.071 1.00 98.38 135 ALA A N 1
ATOM 1082 C CA . ALA A 1 135 ? 5.091 -0.025 7.421 1.00 98.38 135 ALA A CA 1
ATOM 1083 C C . ALA A 1 135 ? 6.614 0.076 7.561 1.00 98.38 135 ALA A C 1
ATOM 1085 O O . ALA A 1 135 ? 7.305 0.362 6.578 1.00 98.38 135 ALA A O 1
ATOM 1086 N N . TYR A 1 136 ? 7.168 -0.238 8.738 1.00 98.56 136 TYR A N 1
ATOM 1087 C CA . TYR A 1 136 ? 8.621 -0.340 8.898 1.00 98.56 136 TYR A CA 1
ATOM 1088 C C . TYR A 1 136 ? 9.225 -1.435 8.019 1.00 98.56 136 TYR A C 1
ATOM 1090 O O . TYR A 1 136 ? 10.243 -1.203 7.367 1.00 98.56 136 TYR A O 1
ATOM 1098 N N . HIS A 1 137 ? 8.585 -2.604 7.958 1.00 98.12 137 HIS A N 1
ATOM 1099 C CA . HIS A 1 137 ? 9.045 -3.694 7.103 1.00 98.12 137 HIS A CA 1
ATOM 1100 C C . HIS A 1 137 ? 9.052 -3.289 5.619 1.00 98.12 137 HIS A C 1
ATOM 1102 O O . HIS A 1 137 ? 10.066 -3.455 4.941 1.00 98.12 137 HIS A O 1
ATOM 1108 N N . VAL A 1 138 ? 7.958 -2.700 5.126 1.00 98.25 138 VAL A N 1
ATOM 1109 C CA . VAL A 1 138 ? 7.818 -2.276 3.726 1.00 98.25 138 VAL A CA 1
ATOM 1110 C C . VAL A 1 138 ? 8.829 -1.190 3.367 1.00 98.25 138 VAL A C 1
ATOM 1112 O O . VAL A 1 138 ? 9.410 -1.249 2.291 1.00 98.25 138 VAL A O 1
ATOM 1115 N N . LEU A 1 139 ? 9.117 -0.237 4.256 1.00 98.62 139 LEU A N 1
ATOM 1116 C CA . LEU A 1 139 ? 10.176 0.752 4.019 1.00 98.62 139 LEU A CA 1
ATOM 1117 C C . LEU A 1 139 ? 11.560 0.103 3.874 1.00 98.62 139 LEU A C 1
ATOM 1119 O O . LEU A 1 139 ? 12.330 0.493 2.993 1.00 98.62 139 LEU A O 1
ATOM 1123 N N . GLY A 1 140 ? 11.862 -0.912 4.687 1.00 98.19 140 GLY A N 1
ATOM 1124 C CA . GLY A 1 140 ? 13.087 -1.699 4.546 1.00 98.19 140 GLY A CA 1
ATOM 1125 C C . GLY A 1 140 ? 13.138 -2.451 3.218 1.00 98.19 140 GLY A C 1
ATOM 1126 O O . GLY A 1 140 ? 14.123 -2.358 2.482 1.00 98.19 140 GLY A O 1
ATOM 1127 N N . TRP A 1 141 ? 12.039 -3.119 2.869 1.00 98.19 141 TRP A N 1
ATOM 1128 C CA . TRP A 1 141 ? 11.885 -3.812 1.594 1.00 98.19 141 TRP A CA 1
ATOM 1129 C C . TRP A 1 141 ? 12.021 -2.867 0.393 1.00 98.19 141 TRP A C 1
ATOM 1131 O O . TRP A 1 141 ? 12.728 -3.209 -0.548 1.00 98.19 141 TRP A O 1
ATOM 1141 N N . LEU A 1 142 ? 11.448 -1.658 0.429 1.00 97.88 142 LEU A N 1
ATOM 1142 C CA . LEU A 1 142 ? 11.572 -0.668 -0.647 1.00 97.88 142 LEU A CA 1
ATOM 1143 C C . LEU A 1 142 ? 13.031 -0.281 -0.889 1.00 97.88 142 LEU A C 1
ATOM 1145 O O . LEU A 1 142 ? 13.479 -0.269 -2.031 1.00 97.88 142 LEU A O 1
ATOM 1149 N N . HIS A 1 143 ? 13.795 -0.001 0.169 1.00 97.12 143 HIS A N 1
ATOM 1150 C CA . HIS A 1 143 ? 15.219 0.305 0.029 1.00 97.12 143 HIS A CA 1
ATOM 1151 C C . HIS A 1 143 ? 16.008 -0.863 -0.576 1.00 97.12 143 HIS A C 1
ATOM 1153 O O . HIS A 1 143 ? 16.850 -0.641 -1.449 1.00 97.12 143 HIS A O 1
ATOM 1159 N N . LEU A 1 144 ? 15.698 -2.098 -0.170 1.00 95.69 144 LEU A N 1
ATOM 1160 C CA . LEU A 1 144 ? 16.291 -3.298 -0.755 1.00 95.69 144 LEU A CA 1
ATOM 1161 C C . LEU A 1 144 ? 15.901 -3.466 -2.232 1.00 95.69 144 LEU A C 1
ATOM 1163 O O . LEU A 1 144 ? 16.769 -3.729 -3.056 1.00 95.69 144 LEU A O 1
ATOM 1167 N N . GLN A 1 145 ? 14.631 -3.281 -2.592 1.00 95.94 145 GLN A N 1
ATOM 1168 C CA . GLN A 1 145 ? 14.175 -3.380 -3.982 1.00 95.94 145 GLN A CA 1
ATOM 1169 C C . GLN A 1 145 ? 14.822 -2.323 -4.870 1.00 95.94 145 GLN A C 1
ATOM 1171 O O . GLN A 1 145 ? 15.294 -2.643 -5.955 1.00 95.94 145 GLN A O 1
ATOM 1176 N N . ILE A 1 146 ? 14.915 -1.079 -4.397 1.00 95.06 146 ILE A N 1
ATOM 1177 C CA . ILE A 1 146 ? 15.608 -0.012 -5.125 1.00 95.06 146 ILE A CA 1
ATOM 1178 C C . ILE A 1 146 ? 17.065 -0.407 -5.360 1.00 95.06 146 ILE A C 1
ATOM 1180 O O . ILE A 1 146 ? 17.545 -0.256 -6.479 1.00 95.06 146 ILE A O 1
ATOM 1184 N N . TYR A 1 147 ? 17.752 -0.948 -4.350 1.00 94.06 147 TYR A N 1
ATOM 1185 C CA . TYR A 1 147 ? 19.118 -1.446 -4.506 1.00 94.06 147 TYR A CA 1
ATOM 1186 C C . TYR A 1 147 ? 19.211 -2.556 -5.562 1.00 94.06 147 TYR A C 1
ATOM 1188 O O . TYR A 1 147 ? 20.058 -2.483 -6.447 1.00 94.06 147 TYR A O 1
ATOM 1196 N N . LEU A 1 148 ? 18.327 -3.557 -5.500 1.00 92.94 148 LEU A N 1
ATOM 1197 C CA . LEU A 1 148 ? 18.318 -4.686 -6.437 1.00 92.94 148 LEU A CA 1
ATOM 1198 C C . LEU A 1 148 ? 18.005 -4.258 -7.878 1.00 92.94 148 LEU A C 1
ATOM 1200 O O . LEU A 1 148 ? 18.547 -4.837 -8.815 1.00 92.94 148 LEU A O 1
ATOM 1204 N N . ASN A 1 149 ? 17.169 -3.231 -8.046 1.00 91.56 149 ASN A N 1
ATOM 1205 C CA . ASN A 1 149 ? 16.756 -2.702 -9.347 1.00 91.56 149 ASN A CA 1
ATOM 1206 C C . ASN A 1 149 ? 17.709 -1.618 -9.883 1.00 91.56 149 ASN A C 1
ATOM 1208 O O . ASN A 1 149 ? 17.528 -1.142 -11.006 1.00 91.56 149 ASN A O 1
ATOM 1212 N N . SER A 1 150 ? 18.691 -1.186 -9.087 1.00 84.94 150 SER A N 1
ATOM 1213 C CA . SER A 1 150 ? 19.672 -0.172 -9.475 1.00 84.94 150 SER A CA 1
ATOM 1214 C C . SER A 1 150 ? 20.929 -0.823 -10.040 1.00 84.94 150 SER A C 1
ATOM 1216 O O . SER A 1 150 ? 21.477 -1.766 -9.476 1.00 84.94 150 SER A O 1
ATOM 1218 N N . ASN A 1 151 ? 21.451 -0.263 -11.131 1.00 73.06 151 ASN A N 1
ATOM 1219 C CA . ASN A 1 151 ? 22.724 -0.714 -11.706 1.00 73.06 151 ASN A CA 1
ATOM 1220 C C . ASN A 1 151 ? 23.928 -0.321 -10.829 1.00 73.06 151 ASN A C 1
ATOM 1222 O O . ASN A 1 151 ? 24.969 -0.976 -10.868 1.00 73.06 151 ASN A O 1
ATOM 1226 N N . ALA A 1 152 ? 23.785 0.742 -10.032 1.00 63.81 152 ALA A N 1
ATOM 1227 C CA . ALA A 1 152 ? 24.765 1.175 -9.046 1.00 63.81 152 ALA A CA 1
ATOM 1228 C C . ALA A 1 152 ? 24.398 0.584 -7.678 1.00 63.81 152 ALA A C 1
ATOM 1230 O O . ALA A 1 152 ? 23.362 0.910 -7.101 1.00 63.81 152 ALA A O 1
ATOM 1231 N N . LYS A 1 153 ? 25.251 -0.305 -7.165 1.00 67.44 153 LYS A N 1
ATOM 1232 C CA . LYS A 1 153 ? 25.085 -0.961 -5.862 1.00 67.44 153 LYS A CA 1
ATOM 1233 C C . LYS A 1 153 ? 25.433 -0.002 -4.722 1.00 67.44 153 LYS A C 1
ATOM 1235 O O . LYS A 1 153 ? 26.453 -0.164 -4.061 1.00 67.44 153 LYS A O 1
ATOM 1240 N N . GLU A 1 154 ? 24.597 1.007 -4.506 1.00 76.56 154 GLU A N 1
ATOM 1241 C CA . GLU A 1 154 ? 24.769 1.972 -3.419 1.00 76.56 154 GLU A CA 1
ATOM 1242 C C . GLU A 1 154 ? 24.606 1.286 -2.052 1.00 76.56 154 GLU A C 1
ATOM 1244 O O . GLU A 1 154 ? 23.492 0.986 -1.620 1.00 76.56 154 GLU A O 1
ATOM 1249 N N . GLU A 1 155 ? 25.714 1.059 -1.341 1.00 76.75 155 GLU A N 1
ATOM 1250 C CA . GLU A 1 155 ? 25.721 0.414 -0.014 1.00 76.75 155 GLU A CA 1
ATOM 1251 C C . GLU A 1 155 ? 24.811 1.125 1.002 1.00 76.75 155 GLU A C 1
ATOM 1253 O O . GLU A 1 155 ? 24.201 0.484 1.860 1.00 76.75 155 GLU A O 1
ATOM 1258 N N . GLY A 1 156 ? 24.624 2.441 0.854 1.00 90.25 156 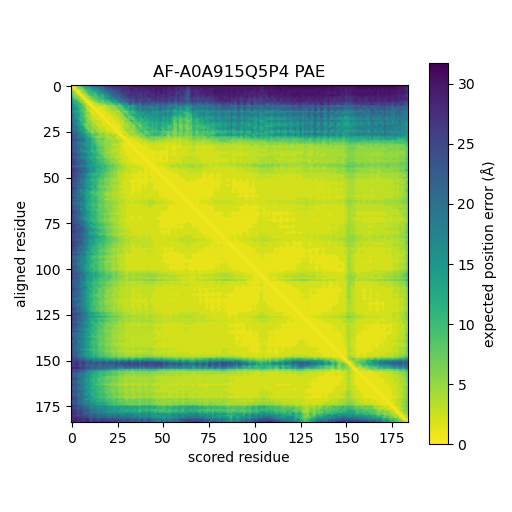GLY A N 1
ATOM 1259 C CA . GLY A 1 156 ? 23.728 3.229 1.702 1.00 90.25 156 GLY A CA 1
ATOM 1260 C C . GLY A 1 156 ? 22.254 2.809 1.633 1.00 90.25 156 GLY A C 1
ATOM 1261 O O . GLY A 1 156 ? 21.509 3.063 2.580 1.00 90.25 156 GLY A O 1
ATOM 1262 N N . LEU A 1 157 ? 21.809 2.158 0.551 1.00 91.50 157 LEU A N 1
ATOM 1263 C CA . LEU A 1 157 ? 20.450 1.613 0.458 1.00 91.50 157 LEU A CA 1
ATOM 1264 C C . LEU A 1 157 ? 20.291 0.342 1.292 1.00 91.50 157 LEU A C 1
ATOM 1266 O O . LEU A 1 157 ? 19.273 0.194 1.963 1.00 91.50 157 LEU A O 1
ATOM 1270 N N . LEU A 1 158 ? 21.292 -0.541 1.300 1.00 93.56 158 LEU A N 1
ATOM 1271 C CA . LEU A 1 158 ? 21.261 -1.754 2.120 1.00 93.56 158 LEU A CA 1
ATOM 1272 C C . LEU A 1 158 ? 21.304 -1.424 3.610 1.00 93.56 158 LEU A C 1
ATOM 1274 O O . LEU A 1 158 ? 20.558 -2.014 4.390 1.00 93.56 158 LEU A O 1
ATOM 1278 N N . GLU A 1 159 ? 22.114 -0.439 3.997 1.00 95.38 159 GLU A N 1
ATOM 1279 C CA . GLU A 1 159 ? 22.167 0.018 5.385 1.00 95.38 159 GLU A CA 1
ATOM 1280 C C . GLU A 1 159 ? 20.819 0.612 5.825 1.00 95.38 159 GLU A C 1
ATOM 1282 O O . GLU A 1 159 ? 20.290 0.255 6.876 1.00 95.38 159 GLU A O 1
ATOM 1287 N N . LYS A 1 160 ? 20.178 1.433 4.982 1.00 96.12 160 LYS A N 1
ATOM 1288 C CA . LYS A 1 160 ? 18.814 1.924 5.252 1.00 96.12 160 LYS A CA 1
ATOM 1289 C C . LYS A 1 160 ? 17.793 0.790 5.320 1.00 96.12 160 LYS A C 1
ATOM 1291 O O . LYS A 1 160 ? 16.931 0.810 6.196 1.00 96.12 160 LYS A O 1
ATOM 1296 N N . ALA A 1 161 ? 17.878 -0.188 4.417 1.00 97.12 161 ALA A N 1
ATOM 1297 C CA . ALA A 1 161 ? 16.992 -1.347 4.416 1.00 97.12 161 ALA A CA 1
ATOM 1298 C C . ALA A 1 161 ? 17.083 -2.105 5.748 1.00 97.12 161 ALA A C 1
ATOM 1300 O O . ALA A 1 161 ? 16.064 -2.350 6.394 1.00 97.12 161 ALA A O 1
ATOM 1301 N N . LYS A 1 162 ? 18.312 -2.386 6.197 1.00 97.50 162 LYS A N 1
ATOM 1302 C CA . LYS A 1 162 ? 18.596 -3.016 7.487 1.00 97.50 162 LYS A CA 1
ATOM 1303 C C . LYS A 1 162 ? 18.007 -2.217 8.650 1.00 97.50 162 LYS A C 1
ATOM 1305 O O . LYS A 1 162 ? 17.257 -2.784 9.438 1.00 97.50 162 LYS A O 1
ATOM 1310 N N . GLN A 1 163 ? 18.272 -0.913 8.723 1.00 98.25 163 GLN A N 1
ATOM 1311 C CA . GLN A 1 163 ? 17.778 -0.054 9.807 1.00 98.25 163 GLN A CA 1
ATOM 1312 C C . GLN A 1 163 ? 16.246 -0.064 9.922 1.00 98.25 163 GLN A C 1
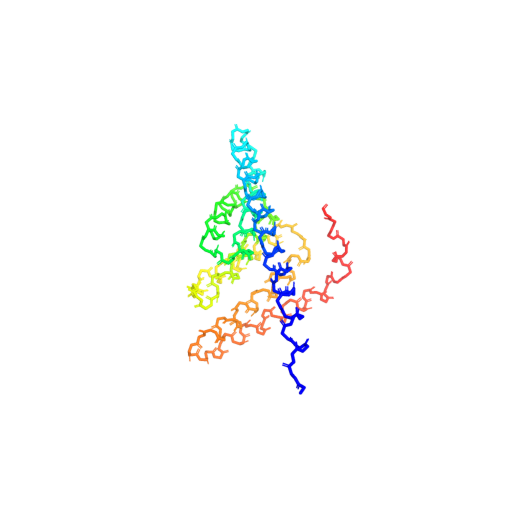ATOM 1314 O O . GLN A 1 163 ? 15.697 -0.061 11.025 1.00 98.25 163 GLN A O 1
ATOM 1319 N N . TRP A 1 164 ? 15.526 -0.083 8.798 1.00 98.44 164 TRP A N 1
ATOM 1320 C CA . TRP A 1 164 ? 14.064 -0.187 8.808 1.00 98.44 164 TRP A CA 1
ATOM 1321 C C . TRP A 1 164 ? 13.568 -1.568 9.247 1.00 98.44 164 TRP A C 1
ATOM 1323 O O . TRP A 1 164 ? 12.629 -1.649 10.041 1.00 98.44 164 TRP A O 1
ATOM 1333 N N . CYS A 1 165 ? 14.218 -2.645 8.802 1.00 98.06 165 CYS A N 1
ATOM 1334 C CA . CYS A 1 165 ? 13.914 -3.995 9.278 1.00 98.06 165 CYS A CA 1
ATOM 1335 C C . CYS A 1 165 ? 14.145 -4.125 10.792 1.00 98.06 165 CYS A C 1
ATOM 1337 O O . CYS A 1 165 ? 13.302 -4.674 11.496 1.00 98.06 165 CYS A O 1
ATOM 1339 N N . GLU A 1 166 ? 15.234 -3.561 11.317 1.00 98.38 166 GLU A N 1
ATOM 1340 C CA . GLU A 1 166 ? 15.514 -3.530 12.756 1.00 98.38 166 GLU A CA 1
ATOM 1341 C C . GLU A 1 166 ? 14.440 -2.758 13.527 1.00 98.38 166 GLU A C 1
ATOM 1343 O O . GLU A 1 166 ? 13.947 -3.251 14.540 1.00 98.38 166 GLU A O 1
ATOM 1348 N N . LYS A 1 167 ? 13.998 -1.595 13.026 1.00 98.12 167 LYS A N 1
ATOM 1349 C CA . LYS A 1 167 ? 12.862 -0.863 13.615 1.00 98.12 167 LYS A CA 1
ATOM 1350 C C . LYS A 1 167 ? 11.598 -1.713 13.660 1.00 98.12 167 LYS A C 1
ATOM 1352 O O . LYS A 1 167 ? 10.920 -1.724 14.682 1.00 98.12 167 LYS A O 1
ATOM 1357 N N . SER A 1 168 ? 11.305 -2.438 12.581 1.00 97.56 168 SER A N 1
ATOM 1358 C CA . SER A 1 168 ? 10.153 -3.336 12.508 1.00 97.56 168 SER A CA 1
ATOM 1359 C C . SER A 1 168 ? 10.218 -4.434 13.578 1.00 97.56 168 SER A C 1
ATOM 1361 O O . SER A 1 168 ? 9.247 -4.644 14.301 1.00 97.56 168 SER A O 1
ATOM 1363 N N . LEU A 1 169 ? 11.382 -5.070 13.751 1.00 96.31 169 LEU A N 1
ATOM 1364 C CA . LEU A 1 169 ? 11.597 -6.114 14.760 1.00 96.31 169 LEU A CA 1
ATOM 1365 C C . LEU A 1 169 ? 11.551 -5.574 16.195 1.00 96.31 169 LEU A C 1
ATOM 1367 O O . LEU A 1 169 ? 10.959 -6.204 17.072 1.00 96.31 169 LEU A O 1
ATOM 1371 N N . ILE A 1 170 ? 12.146 -4.403 16.442 1.00 97.38 170 ILE A N 1
ATOM 1372 C CA . ILE A 1 170 ? 12.107 -3.736 17.750 1.00 97.38 170 ILE A CA 1
ATOM 1373 C C . ILE A 1 170 ? 10.668 -3.364 18.108 1.00 97.38 170 ILE A C 1
ATOM 1375 O O . ILE A 1 170 ? 10.256 -3.556 19.250 1.00 97.38 170 ILE A O 1
ATOM 1379 N N . TYR A 1 171 ? 9.907 -2.837 17.147 1.00 95.75 171 TYR A N 1
ATOM 1380 C CA . TYR A 1 171 ? 8.507 -2.485 17.351 1.00 95.75 171 TYR A CA 1
ATOM 1381 C C . TYR A 1 171 ? 7.665 -3.730 17.651 1.00 95.75 171 TYR A C 1
ATOM 1383 O O . TYR A 1 171 ? 6.974 -3.762 18.666 1.00 95.75 171 TYR A O 1
ATOM 1391 N N . LEU A 1 172 ? 7.811 -4.791 16.848 1.00 92.50 172 LEU A N 1
ATOM 1392 C CA . LEU A 1 172 ? 7.134 -6.068 17.081 1.00 92.50 172 LEU A CA 1
ATOM 1393 C C . LEU A 1 172 ? 7.456 -6.631 18.471 1.00 92.50 172 LEU A C 1
ATOM 1395 O O . LEU A 1 172 ? 6.550 -6.995 19.203 1.00 92.50 172 LEU A O 1
ATOM 1399 N N . SER A 1 173 ? 8.727 -6.631 18.877 1.00 93.06 173 SER A N 1
ATOM 1400 C CA . SER A 1 173 ? 9.144 -7.139 20.194 1.00 93.06 173 SER A CA 1
ATOM 1401 C C . SER A 1 173 ? 8.493 -6.395 21.366 1.00 93.06 173 SER A C 1
ATOM 1403 O O . SER A 1 173 ? 8.296 -6.981 22.426 1.00 93.06 173 SER A O 1
ATOM 1405 N N . LYS A 1 174 ? 8.168 -5.107 21.193 1.00 94.44 174 LYS A N 1
ATOM 1406 C CA . LYS A 1 174 ? 7.526 -4.278 22.226 1.00 94.44 174 LYS A CA 1
ATOM 1407 C C . LYS A 1 174 ? 6.009 -4.435 22.273 1.00 94.44 174 LYS A C 1
ATOM 1409 O O . LYS A 1 174 ? 5.437 -4.272 23.341 1.00 94.44 174 LYS A O 1
ATOM 1414 N N . HIS A 1 175 ? 5.392 -4.731 21.134 1.00 92.62 175 HIS A N 1
ATOM 1415 C CA . HIS A 1 175 ? 3.941 -4.683 20.948 1.00 92.62 175 HIS A CA 1
ATOM 1416 C C . HIS A 1 175 ? 3.334 -6.035 20.545 1.00 92.62 175 HIS A C 1
ATOM 1418 O O . HIS A 1 175 ? 2.176 -6.103 20.151 1.00 92.62 175 HIS A O 1
ATOM 1424 N N . ALA A 1 176 ? 4.100 -7.128 20.636 1.00 83.75 176 ALA A N 1
ATOM 1425 C CA . ALA A 1 176 ? 3.674 -8.454 20.184 1.00 83.75 176 ALA A CA 1
ATOM 1426 C C . ALA A 1 176 ? 2.385 -8.942 20.859 1.00 83.75 176 ALA A C 1
ATOM 1428 O O . ALA A 1 176 ? 1.591 -9.612 20.216 1.00 83.75 176 ALA A O 1
ATOM 1429 N N . LEU A 1 177 ? 2.173 -8.606 22.135 1.00 84.62 177 LEU A N 1
ATOM 1430 C CA . LEU A 1 177 ? 0.962 -8.990 22.872 1.00 84.62 177 LEU A CA 1
ATOM 1431 C C . LEU A 1 177 ? -0.256 -8.136 22.505 1.00 84.62 177 LEU A C 1
ATOM 1433 O O . LEU A 1 177 ? -1.387 -8.549 22.735 1.00 84.62 177 LEU A O 1
ATOM 1437 N N . ASP A 1 178 ? -0.016 -6.959 21.937 1.00 85.12 178 ASP A N 1
ATOM 1438 C CA . ASP A 1 178 ? -1.053 -5.996 21.596 1.00 85.12 178 ASP A CA 1
ATOM 1439 C C . ASP A 1 178 ? -1.504 -6.144 20.133 1.00 85.12 178 ASP A C 1
ATOM 1441 O O . ASP A 1 178 ? -2.508 -5.560 19.739 1.00 85.12 178 ASP A O 1
ATOM 1445 N N . ILE A 1 179 ? -0.795 -6.935 19.317 1.00 77.44 179 ILE A N 1
ATOM 1446 C CA . ILE A 1 179 ? -1.117 -7.105 17.892 1.00 77.44 179 ILE A CA 1
ATOM 1447 C C . ILE A 1 179 ? -2.480 -7.781 17.684 1.00 77.44 179 ILE A C 1
ATOM 1449 O O . ILE A 1 179 ? -3.208 -7.427 16.763 1.00 77.44 179 ILE A O 1
ATOM 1453 N N . ASP A 1 180 ? -2.860 -8.686 18.590 1.00 70.25 180 ASP A N 1
ATOM 1454 C CA . ASP A 1 180 ? -4.163 -9.362 18.586 1.00 70.25 180 ASP A CA 1
ATOM 1455 C C . ASP A 1 180 ? -5.296 -8.448 19.103 1.00 70.25 180 ASP A C 1
ATOM 1457 O O . ASP A 1 180 ? -6.476 -8.803 19.035 1.00 70.25 180 ASP A O 1
ATOM 1461 N N . CYS A 1 181 ? -4.957 -7.265 19.632 1.00 73.50 181 CYS A N 1
ATOM 1462 C CA . CYS A 1 181 ? -5.918 -6.258 20.084 1.00 73.50 181 CYS A CA 1
ATOM 1463 C C . CYS A 1 181 ? -6.362 -5.311 18.960 1.00 73.50 181 CYS A C 1
ATOM 1465 O O . CYS A 1 181 ? -7.320 -4.558 19.164 1.00 73.50 181 CYS A O 1
ATOM 1467 N N . ASP A 1 182 ? -5.720 -5.365 17.788 1.00 73.44 182 ASP A N 1
ATOM 1468 C CA . ASP A 1 182 ? -6.164 -4.680 16.575 1.00 73.44 182 ASP A CA 1
ATOM 1469 C C . ASP A 1 182 ? -7.454 -5.353 16.067 1.00 73.44 182 ASP A C 1
ATOM 1471 O O . ASP A 1 182 ? -7.431 -6.200 15.177 1.00 73.44 182 ASP A O 1
ATOM 1475 N N . LYS A 1 183 ? -8.601 -5.035 16.675 1.00 61.50 183 LYS A N 1
ATOM 1476 C CA . LYS A 1 183 ? -9.899 -5.528 16.193 1.00 61.50 183 LYS A CA 1
ATOM 1477 C C . LYS A 1 183 ? -10.271 -4.854 14.869 1.00 61.50 183 LYS A C 1
ATOM 1479 O O . LYS A 1 183 ? -9.930 -3.688 14.652 1.00 61.50 183 LYS A O 1
ATOM 1484 N N . GLU A 1 184 ? -10.945 -5.632 14.017 1.00 55.47 184 GLU A N 1
ATOM 1485 C CA . GLU A 1 184 ? -11.463 -5.229 12.699 1.00 55.47 184 GLU A CA 1
ATOM 1486 C C . GLU A 1 184 ? -12.320 -3.964 12.775 1.00 55.47 184 GLU A C 1
ATOM 1488 O O . GLU A 1 184 ? -13.280 -3.933 13.584 1.00 55.47 184 GLU A O 1
#

Foldseek 3Di:
DPDPPVVVVVVVVVVVVVVVVVVVVVLVVVLVVLVVQLVVCVVVVVLVSVLVSLLVNLVSCVVVVVNVVSLVSLVVSCVSCVVVVVLVSLLSSLLSNLVSCLPLVNVVLVSSLVSLVSNCVSLVSVVQLVSNLVSLQSNLVSLVSNCVSDPDNDVVSNVRSVVSNVVSVVSCVVCVVCNVVRDD

Mean predicted aligned error: 7.12 Å

Nearest PDB structures (foldseek):
  7t7t-assembly1_A  TM=8.770E-01  e=3.010E-03  Citrus unshiu
  5a7d-assembly2_E  TM=7.910E-01  e=4.000E-03  Drosophila melanogaster
  6hc2-assembly4_S  TM=8.025E-01  e=8.949E-03  Homo sapiens
  5a7d-assembly4_D  TM=6.768E-01  e=4.611E-03  Drosophila melanogaster
  4wnd-assembly1_A  TM=6.320E-01  e=1.737E-02  Homo sapiens

pLDDT: mean 89.94, std 13.22, range [41.34, 98.81]

Organism: NCBI:txid48799

Solvent-accessible surface area (backbone atoms only — not comparable to full-atom values): 9317 Å² total; per-residue (Å²): 142,89,74,76,72,63,64,58,52,58,53,51,52,53,50,49,53,51,49,53,49,52,49,51,52,54,49,52,52,51,53,56,48,50,53,51,51,32,55,49,24,60,76,68,65,37,61,66,56,36,30,53,40,18,47,54,50,14,52,53,28,45,72,74,63,41,55,68,61,12,48,52,29,26,54,57,20,38,59,49,19,65,74,68,67,38,24,66,61,27,28,57,32,24,45,52,47,17,60,53,24,47,32,82,94,63,56,37,49,70,62,13,55,52,26,34,49,50,14,34,53,21,14,58,71,56,67,36,54,61,48,38,32,46,28,29,38,49,46,8,49,49,30,40,45,48,36,74,70,36,93,64,79,53,63,69,31,52,54,50,13,50,56,25,40,50,51,17,53,55,47,40,73,75,39,61,84,53,42,82,66,57,71,133

Secondary structure (DSSP, 8-state):
--SSSHHHHHHHHHHHHHHHHHHHHHHHHHHHHHHHHHHHHHHHT-HHHHHHHHHHHHHHHHHTT-HHHHHHHHHHHHHHHHHHT-HHHHHHHHHHHHHHHTSTTT--HHHHHHHHHHHHHHHHHH--HHHHHHHHHHHHHHHHHHHHH-SS--HHHHHHHHHHHHHHHHHHHHHTTTGGG---

Radius of gyration: 20.8 Å; Cα contacts (8 Å, |Δi|>4): 201; chains: 1; bounding box: 50×62×53 Å